Protein AF-A0A820LLG5-F1 (afdb_monomer)

Secondary structure (DSSP, 8-state):
------TTS-------SS-TTSGGGGSTTHHHHHHHHTTT--B---S-HHHHS-TTGGG-PPEETTTTEE--TTS-BSHHHHHHHHHS---HHHHHHHHHHTT--SEEEE-SSS--SHHHHHHHHHTTT---EEEES--TTS-HHHHHHHHHHHHTTSHHHHHHHHHHTTTTT-SSS------PPPP-----------HHHHHHHHHTTS--BTTTBEEE--SSSS-EEE--

InterPro domains:
  IPR001227 Acyl transferase domain superfamily [G3DSA:3.40.366.10] (9-145)
  IPR014043 Acyl transferase domain [PF00698] (8-156)
  IPR014043 Acyl transferase domain [SM00827] (4-142)
  IPR016035 Acyl transferase/acyl hydrolase/lysophospholipase [SSF52151] (17-129)
  IPR050091 Polyketide and Nonribosomal Peptide Biosynthesis Enzymes [PTHR43775] (6-230)

Nearest PDB structures (foldseek):
  9f48-assembly1_A  TM=8.401E-01  e=5.293E-05  Mycobacterium tuberculosis H37Rv
  8by8-assembly1_B  TM=8.191E-01  e=2.153E-04  Cercospora nicotianae
  8cg5-assembly1_B  TM=8.388E-01  e=4.074E-04  Cercospora nicotianae
  8cg6-assembly1_A  TM=7.566E-01  e=3.365E-04  Cercospora nicotianae
  8cg6-assembly1_B  TM=7.605E-01  e=6.786E-04  Cercospora nicotianae

Sequence (232 aa):
MLSTFHPNVFKARLRIENAFHSYQMDRFDVEKELLSSLSDIRGLPLKDPKQMFNQKCAEARLYSSVIGGELSDKIPVDAHYWWTNVRHAVRFRDAVASIAQNNDATIFLELSPHPVLATSIRECYESANQQPLILPTLKRKENEQITILTSLAQLTISPDIWQQYFRTRNILSSNEDEAYFDDFPLYAFQLSSCWYESKESVIKRLANRIQTHPLLGVRQLSGQTTATWRSL

Mean predicted aligned error: 12.61 Å

pLDDT: mean 81.72, std 15.35, range [39.75, 97.5]

Radius of gyration: 34.46 Å; Cα contacts (8 Å, |Δi|>4): 239; chains: 1; bounding box: 85×39×102 Å

Foldseek 3Di:
DDDDDDPPDDDDDDPDPDDWQAPSCVPPCNLVVLCVVQVVDWPQPCPAVCVVDPNVCRPDWDQAQLVLATDDRVDIPGSVSVVSVRHHDRNPLSSLLRCLVVVVAQEEEDEDQADDCVVVSQVSNVVVVHHGHYAYQHHPPDDNVVRNVVRVVVVVVDPVVVVVVCVVVCVVPDPDDDPPDPPDDDPPDPDDPPDDDDPQRVQVVVLVVDDADPPFGGWGDDPDPDIHTDDD

Organism: NCBI:txid433720

Structure (mmCIF, N/CA/C/O backbone):
data_AF-A0A820LLG5-F1
#
_entry.id   AF-A0A820LLG5-F1
#
loop_
_atom_site.group_PDB
_atom_site.id
_atom_site.type_symbol
_atom_site.label_atom_id
_atom_site.label_alt_id
_atom_site.label_comp_id
_atom_site.label_asym_id
_atom_site.label_entity_id
_atom_site.label_seq_id
_atom_site.pdbx_PDB_ins_code
_atom_site.Cartn_x
_atom_site.Cartn_y
_atom_site.Cartn_z
_atom_site.occupancy
_atom_site.B_iso_or_equiv
_atom_site.auth_seq_id
_atom_site.auth_comp_id
_atom_site.auth_asym_id
_atom_site.auth_atom_id
_atom_site.pdbx_PDB_model_num
ATOM 1 N N . MET A 1 1 ? 2.379 17.980 -36.137 1.00 39.75 1 MET A N 1
ATOM 2 C CA . MET A 1 1 ? 1.198 17.354 -36.766 1.00 39.75 1 MET A CA 1
ATOM 3 C C . MET A 1 1 ? 0.533 16.422 -35.740 1.00 39.75 1 MET A C 1
ATOM 5 O O . MET A 1 1 ? 0.847 15.247 -35.705 1.00 39.75 1 MET A O 1
ATOM 9 N N . LEU A 1 2 ? -0.285 16.954 -34.820 1.00 48.09 2 LEU A N 1
ATOM 10 C CA . LEU A 1 2 ? -1.060 16.181 -33.823 1.00 48.09 2 LEU A CA 1
ATOM 11 C C . LEU A 1 2 ? -2.392 16.915 -33.580 1.00 48.09 2 LEU A C 1
ATOM 13 O O . LEU A 1 2 ? -2.538 17.636 -32.596 1.00 48.09 2 LEU A O 1
ATOM 17 N N . SER A 1 3 ? -3.333 16.805 -34.519 1.00 53.28 3 SER A N 1
ATOM 18 C CA . SER A 1 3 ? -4.658 17.447 -34.449 1.00 53.28 3 SER A CA 1
ATOM 19 C C . SER A 1 3 ? -5.799 16.434 -34.581 1.00 53.28 3 SER A C 1
ATOM 21 O O . SER A 1 3 ? -6.769 16.669 -35.293 1.00 53.28 3 SER A O 1
ATOM 23 N N . THR A 1 4 ? -5.688 15.297 -33.901 1.00 57.28 4 THR A N 1
ATOM 24 C CA . THR A 1 4 ? -6.734 14.266 -33.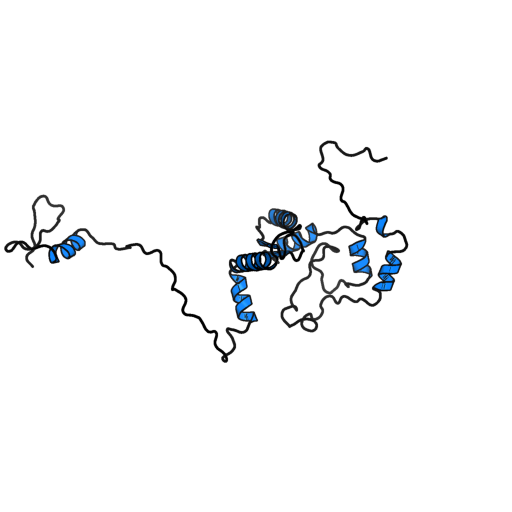870 1.00 57.28 4 THR A CA 1
ATOM 25 C C . THR A 1 4 ? -6.948 13.787 -32.438 1.00 57.28 4 THR A C 1
ATOM 27 O O . THR A 1 4 ? -6.552 12.691 -32.066 1.00 57.28 4 THR A O 1
ATOM 30 N N . PHE A 1 5 ? -7.561 14.625 -31.599 1.00 67.81 5 PHE A N 1
ATOM 31 C CA . PHE A 1 5 ? -8.063 14.195 -30.290 1.00 67.81 5 PHE A CA 1
ATOM 32 C C . PHE A 1 5 ? -9.444 14.796 -30.030 1.00 67.81 5 PHE A C 1
ATOM 34 O O . PHE A 1 5 ? -9.665 15.973 -30.312 1.00 67.81 5 PHE A O 1
ATOM 41 N N . HIS A 1 6 ? -10.352 13.982 -29.488 1.00 74.81 6 HIS A N 1
ATOM 42 C CA . HIS A 1 6 ? -11.734 14.358 -29.196 1.00 74.81 6 HIS A CA 1
ATOM 43 C C . HIS A 1 6 ? -11.787 15.539 -28.200 1.00 74.81 6 HIS A C 1
ATOM 45 O O . HIS A 1 6 ? -11.065 15.509 -27.198 1.00 74.81 6 HIS A O 1
ATOM 51 N N . PRO A 1 7 ? -12.614 16.576 -28.437 1.00 78.56 7 PRO A N 1
ATOM 52 C CA . PRO A 1 7 ? -12.590 17.817 -27.654 1.00 78.56 7 PRO A CA 1
ATOM 53 C C . PRO A 1 7 ? -12.993 17.641 -26.180 1.00 78.56 7 PRO A C 1
ATOM 55 O O . PRO A 1 7 ? -12.561 18.423 -25.341 1.00 78.56 7 PRO A O 1
ATOM 58 N N . ASN A 1 8 ? -13.752 16.590 -25.851 1.00 88.62 8 ASN A N 1
ATOM 59 C CA . ASN A 1 8 ? -14.343 16.395 -24.517 1.00 88.62 8 ASN A CA 1
ATOM 60 C C . ASN A 1 8 ? -13.556 15.449 -23.590 1.00 88.62 8 ASN A C 1
ATOM 62 O O . ASN A 1 8 ? -14.101 14.978 -22.597 1.00 88.62 8 ASN A O 1
ATOM 66 N N . VAL A 1 9 ? -12.300 15.123 -23.907 1.00 91.38 9 VAL A N 1
ATOM 67 C CA . VAL A 1 9 ? -11.473 14.243 -23.063 1.00 91.38 9 VAL A CA 1
ATOM 68 C C . VAL A 1 9 ? -10.468 15.080 -22.275 1.00 91.38 9 VAL A C 1
ATOM 70 O O . VAL A 1 9 ? -9.666 15.809 -22.868 1.00 91.38 9 VAL A O 1
ATOM 73 N N . PHE A 1 10 ? -10.493 14.963 -20.942 1.00 91.12 10 PHE A N 1
ATOM 74 C CA . PHE A 1 10 ? -9.486 15.585 -20.083 1.00 91.12 10 PHE A CA 1
ATOM 75 C C . PHE A 1 10 ? -8.096 15.044 -20.428 1.00 91.12 10 PHE A C 1
ATOM 77 O O . PHE A 1 10 ? -7.887 13.837 -20.537 1.00 91.12 10 PHE A O 1
ATOM 84 N N . LYS A 1 11 ? -7.134 15.951 -20.596 1.00 88.31 11 LYS A N 1
ATOM 85 C CA . LYS A 1 11 ? -5.749 15.611 -20.916 1.00 88.31 11 LYS A CA 1
ATOM 86 C C . LYS A 1 11 ? -4.804 16.604 -20.264 1.00 88.31 11 LYS A C 1
ATOM 88 O O . LYS A 1 11 ? -5.021 17.812 -20.323 1.00 88.31 11 LYS A O 1
ATOM 93 N N . ALA A 1 12 ? -3.720 16.086 -19.706 1.00 91.12 12 ALA A N 1
ATOM 94 C CA . ALA A 1 12 ? -2.639 16.876 -19.142 1.00 91.12 12 ALA A CA 1
ATOM 95 C C . ALA A 1 12 ? -1.306 16.358 -19.687 1.00 91.12 12 ALA A C 1
ATOM 97 O O . ALA A 1 12 ? -1.102 15.150 -19.804 1.00 91.12 12 ALA A O 1
ATOM 98 N N . ARG A 1 13 ? -0.395 17.270 -20.044 1.00 92.88 13 ARG A N 1
ATOM 99 C CA . ARG A 1 13 ? 0.979 16.888 -20.388 1.00 92.88 13 ARG A CA 1
ATOM 100 C C . ARG A 1 13 ? 1.757 16.637 -19.107 1.00 92.88 13 ARG A C 1
ATOM 102 O O . ARG A 1 13 ? 1.755 17.478 -18.211 1.00 92.88 13 ARG A O 1
ATOM 109 N N . LEU A 1 14 ? 2.454 15.510 -19.059 1.00 92.88 14 LEU A N 1
ATOM 110 C CA . LEU A 1 14 ? 3.388 15.214 -17.984 1.00 92.88 14 LEU A CA 1
ATOM 111 C C . LEU A 1 14 ? 4.712 15.932 -18.249 1.00 92.88 14 LEU A C 1
ATOM 113 O O . LEU A 1 14 ? 5.205 15.953 -19.378 1.00 92.88 14 LEU A O 1
ATOM 117 N N . ARG A 1 15 ? 5.281 16.533 -17.204 1.00 93.25 15 ARG A N 1
ATOM 118 C CA . ARG A 1 15 ? 6.611 17.144 -17.250 1.00 93.25 15 ARG A CA 1
ATOM 119 C C . ARG A 1 15 ? 7.639 16.084 -16.865 1.00 93.25 15 ARG A C 1
ATOM 121 O O . ARG A 1 15 ? 7.970 15.947 -15.694 1.00 93.25 15 ARG A O 1
ATOM 128 N N . ILE A 1 16 ? 8.090 15.329 -17.858 1.00 91.94 16 ILE A N 1
ATOM 129 C CA . ILE A 1 16 ? 9.088 14.265 -17.720 1.00 91.94 16 ILE A CA 1
ATOM 130 C C . ILE A 1 16 ? 10.233 14.517 -18.698 1.00 91.94 16 ILE A C 1
ATOM 132 O O . ILE A 1 16 ? 10.011 15.066 -19.777 1.00 91.94 16 ILE A O 1
ATOM 136 N 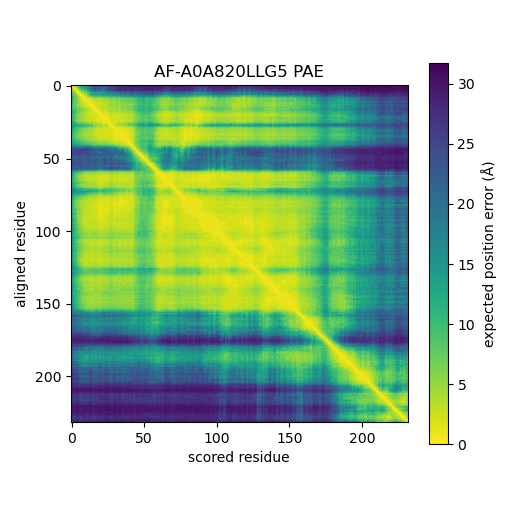N . GLU A 1 17 ? 11.446 14.132 -18.312 1.00 91.56 17 GLU A N 1
ATOM 137 C CA . GLU A 1 17 ? 12.631 14.248 -19.172 1.00 91.56 17 GLU A CA 1
ATOM 138 C C . GLU A 1 17 ? 12.667 13.135 -20.222 1.00 91.56 17 GLU A C 1
ATOM 140 O O . GLU A 1 17 ? 12.982 13.384 -21.382 1.00 91.56 17 GLU A O 1
ATOM 145 N N . ASN A 1 18 ? 12.257 11.927 -19.826 1.00 89.19 18 ASN A N 1
ATOM 146 C CA . ASN A 1 18 ? 12.235 10.736 -20.666 1.00 89.19 18 ASN A CA 1
ATOM 147 C C . ASN A 1 18 ? 10.830 10.132 -20.703 1.00 89.19 18 ASN A C 1
ATOM 149 O O . ASN A 1 18 ? 10.181 10.003 -19.663 1.00 89.19 18 ASN A O 1
ATOM 153 N N . ALA A 1 19 ? 10.362 9.723 -21.886 1.00 92.62 19 ALA A N 1
ATOM 154 C CA . ALA A 1 19 ? 9.121 8.963 -22.015 1.00 92.62 19 ALA A CA 1
ATOM 155 C C . ALA A 1 19 ? 9.399 7.464 -21.828 1.00 92.62 19 ALA A C 1
ATOM 157 O O . ALA A 1 19 ? 9.539 6.716 -22.801 1.00 92.62 19 ALA A O 1
ATOM 158 N N . PHE A 1 20 ? 9.489 7.036 -20.568 1.00 93.25 20 PHE A N 1
ATOM 159 C CA . PHE A 1 20 ? 9.577 5.620 -20.201 1.00 93.25 20 PHE A CA 1
ATOM 160 C C . PHE A 1 20 ? 8.396 4.814 -20.759 1.00 93.25 20 PHE A C 1
ATOM 162 O O . PHE A 1 20 ? 7.352 5.374 -21.106 1.00 93.25 20 PHE A O 1
ATOM 169 N N . HIS A 1 21 ? 8.557 3.492 -20.835 1.00 95.62 21 HIS A N 1
ATOM 170 C CA . HIS A 1 21 ? 7.526 2.565 -21.315 1.00 95.62 21 HIS A CA 1
ATOM 171 C C . HIS A 1 21 ? 7.080 2.830 -22.765 1.00 95.62 21 HIS A C 1
ATOM 173 O O . HIS A 1 21 ? 5.934 2.574 -23.143 1.00 95.62 21 HIS A O 1
ATOM 179 N N . SER A 1 22 ? 7.974 3.387 -23.586 1.00 94.81 22 SER A N 1
ATOM 180 C CA . SER A 1 22 ? 7.700 3.767 -24.972 1.00 94.81 22 SER A CA 1
ATOM 181 C C . SER A 1 22 ? 8.848 3.385 -25.904 1.00 94.81 22 SER A C 1
ATOM 183 O O . SER A 1 22 ? 9.950 3.069 -25.460 1.00 94.81 22 SER A O 1
ATOM 185 N N . TYR A 1 23 ? 8.607 3.490 -27.213 1.00 94.44 23 TYR A N 1
ATOM 186 C CA . TYR A 1 23 ? 9.626 3.268 -28.246 1.00 94.44 23 TYR A CA 1
ATOM 187 C C . TYR A 1 23 ? 10.847 4.196 -28.123 1.00 94.44 23 TYR A C 1
ATOM 189 O O . TYR A 1 23 ? 11.876 3.945 -28.740 1.00 94.44 23 TYR A O 1
ATOM 197 N N . GLN A 1 24 ? 10.759 5.291 -27.356 1.00 92.88 24 GLN A N 1
ATOM 198 C CA . GLN A 1 24 ? 11.912 6.164 -27.135 1.00 92.88 24 GLN A CA 1
ATOM 199 C C . GLN A 1 24 ? 13.042 5.461 -26.380 1.00 92.88 24 GLN A C 1
ATOM 201 O O . GLN A 1 24 ? 14.188 5.868 -26.541 1.00 92.88 24 GLN A O 1
ATOM 206 N N . MET A 1 25 ? 12.731 4.420 -25.602 1.00 94.31 25 MET A N 1
ATOM 207 C CA . MET A 1 25 ? 13.737 3.633 -24.889 1.00 94.31 25 MET A CA 1
ATOM 208 C C . MET A 1 25 ? 14.585 2.776 -25.836 1.00 94.31 25 MET A C 1
ATOM 210 O O . MET A 1 25 ? 15.719 2.478 -25.498 1.00 94.31 25 MET A O 1
ATOM 214 N N . ASP A 1 26 ? 14.102 2.464 -27.044 1.00 91.81 26 ASP A N 1
ATOM 215 C CA . ASP A 1 26 ? 14.856 1.692 -28.050 1.00 91.81 26 ASP A CA 1
ATOM 216 C C . ASP A 1 26 ? 15.983 2.515 -28.708 1.00 91.81 26 ASP A C 1
ATOM 218 O O . ASP A 1 26 ? 16.725 2.023 -29.557 1.00 91.81 26 ASP A O 1
ATOM 222 N N . ARG A 1 27 ? 16.089 3.809 -28.384 1.00 89.50 27 ARG A N 1
ATOM 223 C CA . ARG A 1 27 ? 17.081 4.715 -28.973 1.00 89.50 27 ARG A CA 1
ATOM 224 C C . ARG A 1 27 ? 18.424 4.592 -28.260 1.00 89.50 27 ARG A C 1
ATOM 226 O O . ARG A 1 27 ? 18.473 4.256 -27.086 1.00 89.50 27 ARG A O 1
ATOM 233 N N . PHE A 1 28 ? 19.497 4.962 -28.961 1.00 84.88 28 PHE A N 1
ATOM 234 C CA . PHE A 1 28 ? 20.849 5.098 -28.400 1.00 84.88 28 PHE A CA 1
ATOM 235 C C . PHE A 1 28 ? 21.395 3.831 -27.717 1.00 84.88 28 PHE A C 1
ATOM 237 O O . PHE A 1 28 ? 22.164 3.940 -26.772 1.00 84.88 28 PHE A O 1
ATOM 244 N N . ASP A 1 29 ? 20.998 2.644 -28.187 1.00 88.62 29 ASP A N 1
ATOM 245 C CA . ASP A 1 29 ? 21.473 1.347 -27.681 1.00 88.62 29 ASP A CA 1
ATOM 246 C C . ASP A 1 29 ? 21.268 1.123 -26.166 1.00 88.62 29 ASP A C 1
ATOM 248 O O . ASP A 1 29 ? 21.952 0.292 -25.564 1.00 88.62 29 ASP A O 1
ATOM 252 N N . VAL A 1 30 ? 20.289 1.805 -25.552 1.00 92.56 30 VAL A N 1
ATOM 253 C CA . VAL A 1 30 ? 20.001 1.706 -24.106 1.00 92.56 30 VAL A CA 1
ATOM 254 C C . VAL A 1 30 ? 19.724 0.262 -23.683 1.00 92.56 30 VAL A C 1
ATOM 256 O O . VAL A 1 30 ? 20.172 -0.153 -22.618 1.00 92.56 30 VAL A O 1
ATOM 259 N N . GLU A 1 31 ? 19.043 -0.528 -24.520 1.00 94.75 31 GLU A N 1
ATOM 260 C CA . GLU A 1 31 ? 18.828 -1.960 -24.270 1.00 94.75 31 GLU A CA 1
ATOM 261 C C . GLU A 1 31 ? 20.154 -2.690 -24.062 1.00 94.75 31 GLU A C 1
ATOM 263 O O . GLU A 1 31 ? 20.348 -3.378 -23.064 1.00 94.75 31 GLU A O 1
ATOM 268 N N . LYS A 1 32 ? 21.098 -2.506 -24.985 1.00 95.56 32 LYS A N 1
ATOM 269 C CA . LYS A 1 32 ? 22.387 -3.192 -24.955 1.00 95.56 32 LYS A CA 1
ATOM 270 C C . LYS A 1 32 ? 23.217 -2.758 -23.750 1.00 95.56 32 LYS A C 1
ATOM 272 O O . LYS A 1 32 ? 23.826 -3.607 -23.101 1.00 95.56 32 LYS A O 1
ATOM 277 N N . GLU A 1 33 ? 23.239 -1.461 -23.449 1.00 95.81 33 GLU A N 1
ATOM 278 C CA . GLU A 1 33 ? 23.947 -0.926 -22.284 1.00 95.81 33 GLU A CA 1
ATOM 279 C C . GLU A 1 33 ? 23.355 -1.462 -20.976 1.00 95.81 33 GLU A C 1
ATOM 281 O O . GLU A 1 33 ? 24.100 -1.919 -20.107 1.00 95.81 33 GLU A O 1
ATOM 286 N N . LEU A 1 34 ? 22.026 -1.479 -20.850 1.00 95.19 34 LEU A N 1
ATOM 287 C CA . LEU A 1 34 ? 21.333 -1.986 -19.668 1.00 95.19 34 LEU A CA 1
ATOM 288 C C . LEU A 1 34 ? 21.538 -3.495 -19.507 1.00 95.19 34 LEU A C 1
ATOM 290 O O . LEU A 1 34 ? 21.886 -3.950 -18.419 1.00 95.19 34 LEU A O 1
ATOM 294 N N . LEU A 1 35 ? 21.387 -4.271 -20.583 1.00 96.19 35 LEU A N 1
ATOM 295 C CA . LEU A 1 35 ? 21.622 -5.716 -20.559 1.00 96.19 35 LEU A CA 1
ATOM 296 C C . LEU A 1 35 ? 23.070 -6.048 -20.184 1.00 96.19 35 LEU A C 1
ATOM 298 O O . LEU A 1 35 ? 23.303 -6.977 -19.413 1.00 96.19 35 LEU A O 1
ATOM 302 N N . SER A 1 36 ? 24.035 -5.270 -20.683 1.00 96.69 36 SER A N 1
ATOM 303 C CA . SER A 1 36 ? 25.445 -5.424 -20.321 1.00 96.69 36 SER A CA 1
ATOM 304 C C . SER A 1 36 ? 25.722 -5.013 -18.875 1.00 96.69 36 SER A C 1
ATOM 306 O O . SER A 1 36 ? 26.484 -5.688 -18.196 1.00 96.69 36 SER A O 1
ATOM 308 N N . SER A 1 37 ? 25.127 -3.922 -18.394 1.00 96.69 37 SER A N 1
ATOM 309 C CA . SER A 1 37 ? 25.371 -3.401 -17.040 1.00 96.69 37 SER A CA 1
ATOM 310 C C . SER A 1 37 ? 24.742 -4.275 -15.958 1.00 96.69 37 SER A C 1
ATOM 312 O O . SER A 1 37 ? 25.248 -4.350 -14.841 1.00 96.69 37 SER A O 1
ATOM 314 N N . LEU A 1 38 ? 23.634 -4.946 -16.282 1.00 95.31 38 LEU A N 1
ATOM 315 C CA . LEU A 1 38 ? 22.920 -5.842 -15.375 1.00 95.31 38 LEU A CA 1
ATOM 316 C C . LEU A 1 38 ? 23.204 -7.324 -15.679 1.00 95.31 38 LEU A C 1
ATOM 318 O O . LEU A 1 38 ? 22.485 -8.193 -15.181 1.00 95.31 38 LEU A O 1
ATOM 322 N N . SER A 1 39 ? 24.244 -7.638 -16.467 1.00 93.81 39 SER A N 1
ATOM 323 C CA . SER A 1 39 ? 24.552 -9.005 -16.925 1.00 93.81 39 SER A CA 1
ATOM 324 C C . SER A 1 39 ? 24.755 -9.997 -15.787 1.00 93.81 39 SER A C 1
ATOM 326 O O . SER A 1 39 ? 24.458 -11.182 -15.952 1.00 93.81 39 SER A O 1
ATOM 328 N N . ASP A 1 40 ? 25.217 -9.512 -14.637 1.00 90.44 40 ASP A N 1
ATOM 329 C CA . ASP A 1 40 ? 25.540 -10.314 -13.456 1.00 90.44 40 ASP A CA 1
ATOM 330 C C . ASP A 1 40 ? 24.390 -10.339 -12.443 1.00 90.44 40 ASP A C 1
ATOM 332 O O . ASP A 1 40 ? 24.388 -11.139 -11.506 1.00 90.44 40 ASP A O 1
ATOM 336 N N . ILE A 1 41 ? 23.363 -9.504 -12.647 1.00 86.12 41 ILE A N 1
ATOM 337 C CA . ILE A 1 41 ? 22.191 -9.485 -11.783 1.00 86.12 41 ILE A CA 1
ATOM 338 C C . ILE A 1 41 ? 21.371 -10.736 -12.049 1.00 86.12 41 ILE A C 1
ATOM 340 O O . ILE A 1 41 ? 20.832 -10.980 -13.133 1.00 86.12 41 ILE A O 1
ATOM 344 N N . ARG A 1 42 ? 21.262 -11.541 -11.004 1.00 77.12 42 ARG A N 1
ATOM 345 C CA . ARG A 1 42 ? 20.315 -12.637 -10.910 1.00 77.12 42 ARG A CA 1
ATOM 346 C C . ARG A 1 42 ? 19.435 -12.323 -9.721 1.00 77.12 42 ARG A C 1
ATOM 348 O O . ARG A 1 42 ? 19.784 -12.626 -8.584 1.00 77.12 42 ARG A O 1
ATOM 355 N N . GLY A 1 43 ? 18.303 -11.680 -9.976 1.00 69.62 43 GLY A N 1
ATOM 356 C CA . GLY A 1 43 ? 17.236 -11.663 -8.999 1.00 69.62 43 GLY A CA 1
ATOM 357 C C . GLY A 1 43 ? 16.751 -13.096 -8.871 1.00 69.62 43 GLY A C 1
ATOM 358 O O . GLY A 1 43 ? 16.177 -13.663 -9.804 1.00 69.62 43 GLY A O 1
ATOM 359 N N . LEU A 1 44 ? 17.082 -13.713 -7.742 1.00 60.03 44 LEU A N 1
ATOM 360 C CA . LEU A 1 44 ? 16.505 -14.989 -7.387 1.00 60.03 44 LEU A CA 1
ATOM 361 C C . LEU A 1 44 ? 15.002 -14.725 -7.223 1.00 60.03 44 LEU A C 1
ATOM 363 O O . LEU A 1 44 ? 14.645 -13.927 -6.350 1.00 60.03 44 LEU A O 1
ATOM 367 N N . PRO A 1 45 ? 14.110 -15.372 -8.000 1.00 54.22 45 PRO A N 1
ATOM 368 C CA . PRO A 1 45 ? 12.820 -15.689 -7.415 1.00 54.22 45 PRO A CA 1
ATOM 369 C C . PRO A 1 45 ? 13.145 -16.347 -6.085 1.00 54.22 45 PRO A C 1
ATOM 371 O O . PRO A 1 45 ? 14.043 -17.195 -6.058 1.00 54.22 45 PRO A O 1
ATOM 374 N N . LEU A 1 46 ? 12.590 -15.836 -4.995 1.00 52.84 46 LEU A N 1
ATOM 375 C CA . LEU A 1 46 ? 13.114 -16.094 -3.670 1.00 52.84 46 LEU A CA 1
ATOM 376 C C . LEU A 1 46 ? 13.013 -17.598 -3.334 1.00 52.84 46 LEU A C 1
ATOM 378 O O . LEU A 1 46 ? 12.073 -18.039 -2.689 1.00 52.84 46 LEU A O 1
ATOM 382 N N . LYS A 1 47 ? 14.007 -18.392 -3.750 1.00 47.34 47 LYS A N 1
ATOM 383 C CA . LYS A 1 47 ? 14.034 -19.852 -3.577 1.00 47.34 47 LYS A CA 1
ATOM 384 C C . LYS A 1 47 ? 14.054 -20.242 -2.105 1.00 47.34 47 LYS A C 1
ATOM 386 O O . LYS A 1 47 ? 13.667 -21.353 -1.766 1.00 47.34 47 LYS A O 1
ATOM 391 N N . ASP A 1 48 ? 14.541 -19.333 -1.262 1.00 49.03 48 ASP A N 1
ATOM 392 C CA . ASP A 1 48 ? 14.527 -19.441 0.188 1.00 49.03 48 ASP A CA 1
ATOM 393 C C . ASP A 1 48 ? 14.725 -18.043 0.800 1.00 49.03 48 ASP A C 1
ATOM 395 O O . ASP A 1 48 ? 15.851 -17.649 1.127 1.00 49.03 48 ASP A O 1
ATOM 399 N N . PRO A 1 49 ? 13.672 -17.220 0.942 1.00 48.09 49 PRO A N 1
ATOM 400 C CA . PRO A 1 49 ? 13.862 -15.862 1.429 1.00 48.09 49 PRO A CA 1
ATOM 401 C C . PRO A 1 49 ? 14.198 -15.816 2.933 1.00 48.09 49 PRO A C 1
ATOM 403 O O . PRO A 1 49 ? 14.468 -14.737 3.456 1.00 48.09 49 PRO A O 1
ATOM 406 N N . LYS A 1 50 ? 14.305 -16.990 3.592 1.00 46.84 50 LYS A N 1
ATOM 407 C CA . LYS A 1 50 ? 14.880 -17.186 4.938 1.00 46.84 50 LYS A CA 1
ATOM 408 C C . LYS A 1 50 ? 16.400 -17.019 4.960 1.00 46.84 50 LYS A C 1
ATOM 410 O O . LYS A 1 50 ? 16.951 -16.779 6.029 1.00 46.84 50 LYS A O 1
ATOM 415 N N . GLN A 1 51 ? 17.080 -17.178 3.819 1.00 49.50 51 GLN A N 1
ATOM 416 C CA . GLN A 1 51 ? 18.543 -17.056 3.738 1.00 49.50 51 GLN A CA 1
ATOM 417 C C . GLN A 1 51 ? 19.019 -15.611 3.581 1.00 49.50 51 GLN A C 1
ATOM 419 O O . GLN A 1 51 ? 20.111 -15.280 4.032 1.00 49.50 51 GLN A O 1
ATOM 424 N N . MET A 1 52 ? 18.222 -14.753 2.937 1.00 45.19 52 MET A N 1
ATOM 425 C CA . MET A 1 52 ? 18.619 -13.373 2.619 1.00 45.19 52 MET A CA 1
ATOM 426 C C . MET A 1 52 ? 18.027 -12.344 3.582 1.00 45.19 52 MET A C 1
ATOM 428 O O . MET A 1 52 ? 18.613 -11.290 3.816 1.00 45.19 52 MET A O 1
ATOM 432 N N . PHE A 1 53 ? 16.876 -12.662 4.163 1.00 50.44 53 PHE A N 1
ATOM 433 C CA . PHE A 1 53 ? 16.218 -11.858 5.173 1.00 50.44 53 PHE A CA 1
ATOM 434 C C . PHE A 1 53 ? 15.903 -12.750 6.379 1.00 50.44 53 PHE A C 1
ATOM 436 O O . PHE A 1 53 ? 15.798 -13.967 6.238 1.00 50.44 53 PHE A O 1
ATOM 443 N N . ASN A 1 54 ? 15.735 -12.169 7.574 1.00 48.28 54 ASN A N 1
ATOM 444 C CA . ASN A 1 54 ? 15.242 -12.920 8.737 1.00 48.28 54 ASN A CA 1
ATOM 445 C C . ASN A 1 54 ? 14.004 -13.745 8.319 1.00 48.28 54 ASN A C 1
ATOM 447 O O . ASN A 1 54 ? 13.204 -13.260 7.519 1.00 48.28 54 ASN A O 1
ATOM 451 N N . GLN A 1 55 ? 13.849 -14.953 8.870 1.00 48.78 55 GLN A N 1
ATOM 452 C CA . GLN A 1 55 ? 12.893 -16.021 8.535 1.00 48.78 55 GLN A CA 1
ATOM 453 C C . GLN A 1 55 ? 11.438 -15.579 8.247 1.00 48.78 55 GLN A C 1
ATOM 455 O O . GLN A 1 55 ? 10.677 -16.351 7.682 1.00 48.78 55 GLN A O 1
ATOM 460 N N . LYS A 1 56 ? 11.055 -14.350 8.615 1.00 50.16 56 LYS A N 1
ATOM 461 C CA . LYS A 1 56 ? 9.745 -13.707 8.412 1.00 50.16 56 LYS A CA 1
ATOM 462 C C . LYS A 1 56 ? 9.574 -12.969 7.085 1.00 50.16 56 LYS A C 1
ATOM 464 O O . LYS A 1 56 ? 8.474 -12.917 6.556 1.00 50.16 56 LYS A O 1
ATOM 469 N N . CYS A 1 57 ? 10.637 -12.393 6.528 1.00 45.12 57 CYS A N 1
ATOM 470 C CA . CYS A 1 57 ? 10.590 -11.814 5.179 1.00 45.12 57 CYS A CA 1
ATOM 471 C C . CYS A 1 57 ? 10.630 -12.913 4.102 1.00 45.12 57 CYS A C 1
ATOM 473 O O . CYS A 1 57 ? 10.418 -12.643 2.923 1.00 45.12 57 CYS A O 1
ATOM 475 N N . ALA A 1 58 ? 10.836 -14.157 4.541 1.00 49.25 58 ALA A N 1
ATOM 476 C CA . ALA A 1 58 ? 10.789 -15.377 3.763 1.00 49.25 58 ALA A CA 1
ATOM 477 C C . ALA A 1 58 ? 9.432 -15.800 3.193 1.00 49.25 58 ALA A C 1
ATOM 479 O O . ALA A 1 58 ? 9.305 -16.880 2.623 1.00 49.25 58 ALA A O 1
ATOM 480 N N . GLU A 1 59 ? 8.411 -14.986 3.390 1.00 61.88 59 GLU A N 1
ATOM 481 C CA . GLU A 1 59 ? 7.043 -15.311 3.000 1.00 61.88 59 GLU A CA 1
ATOM 482 C C . GLU A 1 59 ? 6.425 -14.169 2.177 1.00 61.88 59 GLU A C 1
ATOM 484 O O . GLU A 1 59 ? 5.252 -14.215 1.818 1.00 61.88 59 GLU A O 1
ATOM 489 N N . ALA A 1 60 ? 7.210 -13.130 1.860 1.00 74.00 60 ALA A N 1
ATOM 490 C CA . ALA A 1 60 ? 6.736 -11.982 1.104 1.00 74.00 60 ALA A CA 1
ATOM 491 C C . ALA A 1 60 ? 6.519 -12.353 -0.371 1.00 74.00 60 ALA A C 1
ATOM 493 O O . ALA A 1 60 ? 7.466 -12.609 -1.116 1.00 74.00 60 ALA A O 1
ATOM 494 N N . ARG A 1 61 ? 5.253 -12.342 -0.791 1.00 83.00 61 ARG A N 1
ATOM 495 C CA . ARG A 1 61 ? 4.839 -12.522 -2.186 1.00 83.00 61 ARG A CA 1
ATOM 496 C C . ARG A 1 61 ? 5.061 -11.221 -2.951 1.00 83.00 61 ARG A C 1
ATOM 498 O O . ARG A 1 61 ? 4.708 -10.143 -2.471 1.00 83.00 61 ARG A O 1
ATOM 505 N N . LEU A 1 62 ? 5.639 -11.311 -4.145 1.00 86.88 62 LEU A N 1
ATOM 506 C CA . LEU A 1 62 ? 5.889 -10.152 -5.000 1.00 86.88 62 LEU A CA 1
ATOM 507 C C . LEU A 1 62 ? 4.856 -10.101 -6.125 1.00 86.88 62 LEU A C 1
ATOM 509 O O . LEU A 1 62 ? 4.816 -10.998 -6.956 1.00 86.88 62 LEU A O 1
ATOM 513 N N . TYR A 1 63 ? 4.076 -9.024 -6.209 1.00 92.75 63 TYR A N 1
ATOM 514 C CA . TYR A 1 63 ? 3.205 -8.752 -7.356 1.00 92.75 63 TYR A CA 1
ATOM 515 C C . TYR A 1 63 ? 3.906 -7.767 -8.277 1.00 92.75 63 TYR A C 1
ATOM 517 O O . TYR A 1 63 ? 4.209 -6.637 -7.895 1.00 92.75 63 TYR A O 1
ATOM 525 N N . SER A 1 64 ? 4.195 -8.206 -9.495 1.00 93.75 64 SER A N 1
ATOM 526 C CA . SER A 1 64 ? 4.959 -7.435 -10.462 1.00 93.75 64 SER A CA 1
ATOM 527 C C . SER A 1 64 ? 4.037 -6.734 -11.452 1.00 93.75 64 SER A C 1
ATOM 529 O O . SER A 1 64 ? 3.220 -7.354 -12.133 1.00 93.75 64 SER A O 1
ATOM 531 N N . SER A 1 65 ? 4.235 -5.426 -11.601 1.00 96.25 65 SER A N 1
ATOM 532 C CA . SER A 1 65 ? 3.600 -4.622 -12.647 1.00 96.25 65 SER A CA 1
ATOM 533 C C . SER A 1 65 ? 4.211 -4.844 -14.036 1.00 96.25 65 SER A C 1
ATOM 535 O O . SER A 1 65 ? 3.673 -4.340 -15.015 1.00 96.25 65 SER A O 1
ATOM 537 N N . VAL A 1 66 ? 5.303 -5.605 -14.157 1.00 95.56 66 VAL A N 1
ATOM 538 C CA . VAL A 1 66 ? 5.859 -6.016 -15.458 1.00 95.56 66 VAL A CA 1
ATOM 539 C C . VAL A 1 66 ? 4.993 -7.117 -16.063 1.00 95.56 66 VAL A C 1
ATOM 541 O O . VAL A 1 66 ? 4.597 -7.041 -17.224 1.00 95.56 66 VAL A O 1
ATOM 544 N N . ILE A 1 67 ? 4.647 -8.121 -15.253 1.00 93.00 67 ILE A N 1
ATOM 545 C CA . ILE A 1 67 ? 3.844 -9.273 -15.689 1.00 93.00 67 ILE A CA 1
ATOM 546 C C . ILE A 1 67 ? 2.348 -9.116 -15.384 1.00 93.00 67 ILE A C 1
ATOM 548 O O . ILE A 1 67 ? 1.543 -9.860 -15.938 1.00 93.00 67 ILE A O 1
ATOM 552 N N . GLY A 1 68 ? 1.971 -8.152 -14.538 1.00 94.31 68 GLY A N 1
ATOM 553 C CA . GLY A 1 68 ? 0.585 -7.880 -14.152 1.00 94.31 68 GLY A CA 1
ATOM 554 C C . GLY A 1 68 ? -0.006 -8.907 -13.181 1.00 94.31 68 GLY A C 1
ATOM 555 O O . GLY A 1 68 ? -1.167 -9.267 -13.330 1.00 94.31 68 GLY A O 1
ATOM 556 N N . GLY A 1 69 ? 0.780 -9.409 -12.226 1.00 92.81 69 GLY A N 1
ATOM 557 C CA . GLY A 1 69 ? 0.342 -10.447 -11.287 1.00 92.81 69 GLY A CA 1
ATOM 558 C C . GLY A 1 69 ? 1.457 -10.917 -10.358 1.00 92.81 69 GLY A C 1
ATOM 559 O O . GLY A 1 69 ? 2.531 -10.313 -10.315 1.00 92.81 69 GLY A O 1
ATOM 560 N N .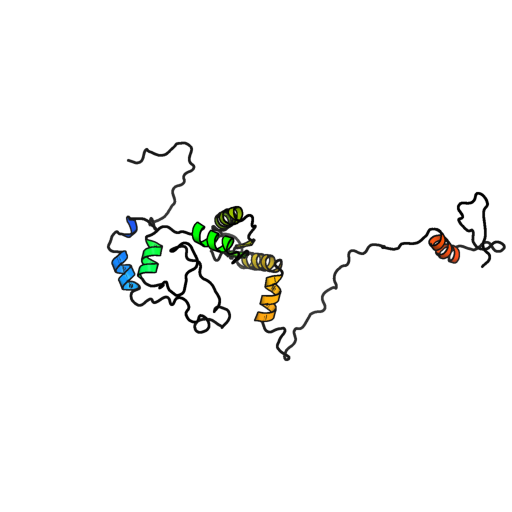 GLU A 1 70 ? 1.205 -11.989 -9.610 1.00 90.62 70 GLU A N 1
ATOM 561 C CA . GLU A 1 70 ? 2.194 -12.582 -8.708 1.00 90.62 70 GLU A CA 1
ATOM 562 C C . GLU A 1 70 ? 3.395 -13.158 -9.473 1.00 90.62 70 GLU A C 1
ATOM 564 O O . GLU A 1 70 ? 3.259 -13.922 -10.434 1.00 90.62 70 GLU A O 1
ATOM 569 N N . LEU A 1 71 ? 4.595 -12.791 -9.034 1.00 87.44 71 LEU A N 1
ATOM 570 C CA . LEU A 1 71 ? 5.851 -13.301 -9.549 1.00 87.44 71 LEU A CA 1
ATOM 571 C C . LEU A 1 71 ? 6.137 -14.671 -8.924 1.00 87.44 71 LEU A C 1
ATOM 573 O O . LEU A 1 71 ? 6.521 -14.771 -7.763 1.00 87.44 71 LEU A O 1
ATOM 577 N N . SER A 1 72 ? 5.965 -15.725 -9.719 1.00 80.44 72 SER A N 1
ATOM 578 C CA . SER A 1 72 ? 6.302 -17.096 -9.317 1.00 80.44 72 SER A CA 1
ATOM 579 C C . SER A 1 72 ? 7.800 -17.394 -9.410 1.00 80.44 72 SER A C 1
ATOM 581 O O . SER A 1 72 ? 8.515 -16.765 -10.196 1.00 80.44 72 SER A O 1
ATOM 583 N N . ASP A 1 73 ? 8.238 -18.476 -8.755 1.00 72.69 73 ASP A N 1
ATOM 584 C CA . ASP A 1 73 ? 9.651 -18.867 -8.745 1.00 72.69 73 ASP A CA 1
ATOM 585 C C . ASP A 1 73 ? 10.249 -19.268 -10.103 1.00 72.69 73 ASP A C 1
ATOM 587 O O . ASP A 1 73 ? 11.452 -19.491 -10.253 1.00 72.69 73 ASP A O 1
ATOM 591 N N . LYS A 1 74 ? 9.392 -19.400 -11.113 1.00 72.69 74 LYS A N 1
ATOM 592 C CA . LYS A 1 74 ? 9.766 -19.824 -12.461 1.00 72.69 74 LYS A CA 1
ATOM 593 C C . LYS A 1 74 ? 10.187 -18.658 -13.351 1.00 72.69 74 LYS A C 1
ATOM 595 O O . LYS A 1 74 ? 10.724 -18.901 -14.427 1.00 72.69 74 LYS A O 1
ATOM 600 N N . ILE A 1 75 ? 9.923 -17.418 -12.935 1.00 78.25 75 ILE A N 1
ATOM 601 C CA . ILE A 1 75 ? 10.214 -16.223 -13.727 1.00 78.25 75 ILE A CA 1
ATOM 602 C C . ILE A 1 75 ? 11.510 -15.601 -13.191 1.00 78.25 75 ILE A C 1
ATOM 604 O O . ILE A 1 75 ? 11.519 -15.112 -12.060 1.00 78.25 75 ILE A O 1
ATOM 608 N N . PRO A 1 76 ? 12.613 -15.618 -13.960 1.00 82.38 76 PRO A N 1
ATOM 609 C CA . PRO A 1 76 ? 13.852 -14.988 -13.529 1.00 82.38 76 PRO A CA 1
ATOM 610 C C . PRO A 1 76 ? 13.695 -13.463 -13.493 1.00 82.38 76 PRO A C 1
ATOM 612 O O . PRO A 1 76 ? 13.114 -12.866 -14.398 1.00 82.38 76 PRO A O 1
ATOM 615 N N . VAL A 1 77 ? 14.257 -12.829 -12.464 1.00 88.31 77 VAL A N 1
ATOM 616 C CA . VAL A 1 77 ? 14.365 -11.365 -12.372 1.00 88.31 77 VAL A CA 1
ATOM 617 C C . VAL A 1 77 ? 15.779 -10.975 -12.796 1.00 88.31 77 VAL A C 1
ATOM 619 O O . VAL A 1 77 ? 16.649 -10.687 -11.977 1.00 88.31 77 VAL A O 1
ATOM 622 N N . ASP A 1 78 ? 16.044 -11.068 -14.093 1.00 90.19 78 ASP A N 1
ATOM 623 C CA . ASP A 1 78 ? 17.349 -10.813 -14.701 1.00 90.19 78 ASP A CA 1
ATOM 624 C C . ASP A 1 78 ? 17.382 -9.465 -15.445 1.00 90.19 78 ASP A C 1
ATOM 626 O O . ASP A 1 78 ? 16.461 -8.648 -15.357 1.00 90.19 78 ASP A O 1
ATOM 630 N N . ALA A 1 79 ? 18.457 -9.213 -16.192 1.00 94.19 79 ALA A N 1
ATOM 631 C CA . ALA A 1 79 ? 18.590 -8.005 -16.998 1.00 94.19 79 ALA A CA 1
ATOM 632 C C . ALA A 1 79 ? 17.426 -7.810 -17.994 1.00 94.19 79 ALA A C 1
ATOM 634 O O . ALA A 1 79 ? 16.975 -6.681 -18.191 1.00 94.19 79 ALA A O 1
ATOM 635 N N . HIS A 1 80 ? 16.892 -8.892 -18.574 1.00 93.44 80 HIS A N 1
ATOM 636 C CA . HIS A 1 80 ? 15.772 -8.823 -19.517 1.00 93.44 80 HIS A CA 1
ATOM 637 C C . HIS A 1 80 ? 14.467 -8.435 -18.822 1.00 93.44 80 HIS A C 1
ATOM 639 O O . HIS A 1 80 ? 13.673 -7.677 -19.385 1.00 93.44 80 HIS A O 1
ATOM 645 N N . TYR A 1 81 ? 14.244 -8.895 -17.589 1.00 93.75 81 TYR A N 1
ATOM 646 C CA . TYR A 1 81 ? 13.116 -8.436 -16.780 1.00 93.75 81 TYR A CA 1
ATOM 647 C C . TYR A 1 81 ? 13.177 -6.918 -16.547 1.00 93.75 81 TYR A C 1
ATOM 649 O O . TYR A 1 81 ? 12.175 -6.221 -16.727 1.00 93.75 81 TYR A O 1
ATOM 657 N N . TRP A 1 82 ? 14.353 -6.387 -16.198 1.00 94.81 82 TRP A N 1
ATOM 658 C CA . TRP A 1 82 ? 14.540 -4.949 -15.976 1.00 94.81 82 TRP A CA 1
ATOM 659 C C . TRP A 1 82 ? 14.422 -4.131 -17.261 1.00 94.81 82 TRP A C 1
ATOM 661 O O . TRP A 1 82 ? 13.790 -3.075 -17.248 1.00 94.81 82 TRP A O 1
ATOM 671 N N . TRP A 1 83 ? 14.931 -4.643 -18.385 1.00 95.81 83 TRP A N 1
ATOM 672 C CA . TRP A 1 83 ? 14.665 -4.049 -19.694 1.00 95.81 83 TRP A CA 1
ATOM 673 C C . TRP A 1 83 ? 13.162 -3.991 -19.970 1.00 95.81 83 TRP A C 1
ATOM 675 O O . TRP A 1 83 ? 12.623 -2.935 -20.301 1.00 95.81 83 TRP A O 1
ATOM 685 N N . THR A 1 84 ? 12.459 -5.101 -19.730 1.00 95.25 84 THR A N 1
ATOM 686 C CA . THR A 1 84 ? 11.009 -5.176 -19.921 1.00 95.25 84 THR A CA 1
ATOM 687 C C . THR A 1 84 ? 10.284 -4.148 -19.051 1.00 95.25 84 THR A C 1
ATOM 689 O O . THR A 1 84 ? 9.378 -3.471 -19.534 1.00 95.25 84 THR A O 1
ATOM 692 N N . ASN A 1 85 ? 10.708 -3.975 -17.796 1.00 95.56 85 ASN A N 1
ATOM 693 C CA . ASN A 1 85 ? 10.147 -2.988 -16.875 1.00 95.56 85 ASN A CA 1
ATOM 694 C C . ASN A 1 85 ? 10.278 -1.549 -17.394 1.00 95.56 85 ASN A C 1
ATOM 696 O O . ASN A 1 85 ? 9.304 -0.803 -17.358 1.00 95.56 85 ASN A O 1
ATOM 700 N N . VAL A 1 86 ? 11.448 -1.168 -17.910 1.00 95.44 86 VAL A N 1
ATOM 701 C CA . VAL A 1 86 ? 11.693 0.187 -18.434 1.00 95.44 86 VAL A CA 1
ATOM 702 C C . VAL A 1 86 ? 11.001 0.405 -19.784 1.00 95.44 86 VAL A C 1
ATOM 704 O O . VAL A 1 86 ? 10.527 1.509 -20.075 1.00 95.44 86 VAL A O 1
ATOM 707 N N . ARG A 1 87 ? 10.919 -0.640 -20.617 1.00 95.75 87 ARG A N 1
ATOM 708 C CA . ARG A 1 87 ? 10.464 -0.547 -22.010 1.00 95.75 87 ARG A CA 1
ATOM 709 C C . ARG A 1 87 ? 8.963 -0.741 -22.209 1.00 95.75 87 ARG A C 1
ATOM 711 O O . ARG A 1 87 ? 8.382 -0.087 -23.082 1.00 95.75 87 ARG A O 1
ATOM 718 N N . HIS A 1 88 ? 8.333 -1.639 -21.463 1.00 96.81 88 HIS A N 1
ATOM 719 C CA . HIS A 1 88 ? 6.922 -1.995 -21.634 1.00 96.81 88 HIS A CA 1
ATOM 720 C C . HIS A 1 88 ? 6.027 -1.305 -20.605 1.00 96.81 88 HIS A C 1
ATOM 722 O O . HIS A 1 88 ? 6.495 -0.794 -19.593 1.00 96.81 88 HIS A O 1
ATOM 728 N N . ALA A 1 89 ? 4.723 -1.260 -20.894 1.00 96.88 89 ALA A N 1
ATOM 729 C CA . ALA A 1 89 ? 3.733 -0.595 -20.055 1.00 96.88 89 ALA A CA 1
ATOM 730 C C . ALA A 1 89 ? 3.688 -1.170 -18.630 1.00 96.88 89 ALA A C 1
ATOM 732 O O . ALA A 1 89 ? 3.722 -2.383 -18.435 1.00 96.88 89 ALA A O 1
ATOM 733 N N . VAL A 1 90 ? 3.520 -0.285 -17.644 1.00 97.44 90 VAL A N 1
ATOM 734 C CA . VAL A 1 90 ? 3.316 -0.661 -16.241 1.00 97.44 90 VAL A CA 1
ATOM 735 C C . VAL A 1 90 ? 1.898 -1.200 -16.054 1.00 97.44 90 VAL A C 1
ATOM 737 O O . VAL A 1 90 ? 0.921 -0.451 -16.063 1.00 97.44 90 VAL A O 1
ATOM 740 N N . ARG A 1 91 ? 1.773 -2.504 -15.819 1.00 97.50 91 ARG A N 1
ATOM 741 C CA . ARG A 1 91 ? 0.508 -3.218 -15.587 1.00 97.50 91 ARG A CA 1
ATOM 742 C C . ARG A 1 91 ? 0.099 -3.179 -14.112 1.00 97.50 91 ARG A C 1
ATOM 744 O O . ARG A 1 91 ? -0.178 -4.205 -13.497 1.00 97.50 91 ARG A O 1
ATOM 751 N N . PHE A 1 92 ? 0.093 -1.980 -13.523 1.00 96.94 92 PHE A N 1
ATOM 752 C CA . PHE A 1 92 ? -0.217 -1.776 -12.100 1.00 96.94 92 PHE A CA 1
ATOM 753 C C . PHE A 1 92 ? -1.629 -2.253 -11.742 1.00 96.94 92 PHE A C 1
ATOM 755 O O . PHE A 1 92 ? -1.803 -2.969 -10.761 1.00 96.94 92 PHE A O 1
ATOM 762 N N . ARG A 1 93 ? -2.622 -1.902 -12.571 1.00 96.06 93 ARG A N 1
ATOM 763 C CA . ARG A 1 93 ? -4.015 -2.324 -12.379 1.00 96.06 93 ARG A CA 1
ATOM 764 C C . ARG A 1 93 ? -4.140 -3.843 -12.321 1.00 96.06 93 ARG A C 1
ATOM 766 O O . ARG A 1 93 ? -4.778 -4.345 -11.409 1.00 96.06 93 ARG A O 1
ATOM 773 N N . ASP A 1 94 ? -3.520 -4.556 -13.260 1.00 96.50 94 ASP A N 1
ATOM 774 C CA . ASP A 1 94 ? -3.589 -6.021 -13.320 1.00 96.50 94 ASP A CA 1
ATOM 775 C C . ASP A 1 94 ? -2.976 -6.651 -12.061 1.00 96.50 94 ASP A C 1
ATOM 777 O O . ASP A 1 94 ? -3.583 -7.520 -11.440 1.00 96.50 94 ASP A O 1
ATOM 781 N N . ALA A 1 95 ? -1.812 -6.148 -11.634 1.00 96.31 95 ALA A N 1
ATOM 782 C CA . ALA A 1 95 ? -1.138 -6.628 -10.433 1.00 96.31 95 ALA A CA 1
ATOM 783 C C . ALA A 1 95 ? -1.989 -6.415 -9.168 1.00 96.31 95 ALA A C 1
ATOM 785 O O . ALA A 1 95 ? -2.178 -7.354 -8.400 1.00 96.31 95 ALA A O 1
ATOM 786 N N . VAL A 1 96 ? -2.550 -5.217 -8.963 1.00 96.56 96 VAL A N 1
ATOM 787 C CA . VAL A 1 96 ? -3.385 -4.915 -7.784 1.00 96.56 96 VAL A CA 1
ATOM 788 C C . VAL A 1 96 ? -4.739 -5.625 -7.843 1.00 96.56 96 VAL A C 1
ATOM 790 O O . VAL A 1 96 ? -5.220 -6.111 -6.823 1.00 96.56 96 VAL A O 1
ATOM 793 N N . ALA A 1 97 ? -5.346 -5.743 -9.026 1.00 94.94 97 ALA A N 1
ATOM 794 C CA . ALA A 1 97 ? -6.579 -6.503 -9.203 1.00 94.94 97 ALA A CA 1
ATOM 795 C C . ALA A 1 97 ? -6.375 -7.990 -8.879 1.00 94.94 97 ALA A C 1
ATOM 797 O O . ALA A 1 97 ? -7.256 -8.594 -8.276 1.00 94.94 97 ALA A O 1
ATOM 798 N N . SER A 1 98 ? -5.211 -8.564 -9.207 1.00 94.62 98 SER A N 1
ATOM 799 C CA . SER A 1 98 ? -4.862 -9.932 -8.809 1.00 94.62 98 SER A CA 1
ATOM 800 C C . SER A 1 98 ? -4.802 -10.088 -7.285 1.00 94.62 98 SER A C 1
ATOM 802 O O . SER A 1 98 ? -5.341 -11.065 -6.771 1.00 94.62 98 SER A O 1
ATOM 804 N N . ILE A 1 99 ? -4.228 -9.117 -6.561 1.00 94.88 99 ILE A N 1
ATOM 805 C CA . ILE A 1 99 ? -4.210 -9.111 -5.085 1.00 94.88 99 ILE A CA 1
ATOM 806 C C . ILE A 1 99 ? -5.642 -9.104 -4.530 1.00 94.88 99 ILE A C 1
ATOM 808 O O . ILE A 1 99 ? -5.962 -9.892 -3.640 1.00 94.88 99 ILE A O 1
ATOM 812 N N . ALA A 1 100 ? -6.508 -8.239 -5.067 1.00 93.75 100 ALA A N 1
ATOM 813 C CA . ALA A 1 100 ? -7.899 -8.123 -4.628 1.00 93.75 100 ALA A CA 1
ATOM 814 C C . ALA A 1 100 ? -8.709 -9.402 -4.915 1.00 93.75 100 ALA A C 1
ATOM 816 O O . ALA A 1 100 ? -9.401 -9.906 -4.035 1.00 93.75 100 ALA A O 1
ATOM 817 N N . GLN A 1 101 ? -8.593 -9.963 -6.124 1.00 92.62 101 GLN A N 1
ATOM 818 C CA . GLN A 1 101 ? -9.317 -11.175 -6.540 1.00 92.62 101 GLN A CA 1
ATOM 819 C C . GLN A 1 101 ? -8.960 -12.396 -5.693 1.00 92.62 101 GLN A C 1
ATOM 821 O O . GLN A 1 101 ? -9.836 -13.186 -5.346 1.00 92.62 101 GLN A O 1
ATOM 826 N N . ASN A 1 102 ? -7.685 -12.533 -5.343 1.00 91.12 102 ASN A N 1
ATOM 827 C CA . ASN A 1 102 ? -7.203 -13.617 -4.498 1.00 91.12 102 ASN A CA 1
ATOM 828 C C . ASN A 1 102 ? -7.405 -13.344 -2.998 1.00 91.12 102 ASN A C 1
ATOM 830 O O . ASN A 1 102 ? -7.141 -14.221 -2.180 1.00 91.12 102 ASN A O 1
ATOM 834 N N . ASN A 1 103 ? -7.869 -12.143 -2.633 1.00 88.88 103 ASN A N 1
ATOM 835 C CA . ASN A 1 103 ? -7.985 -11.676 -1.254 1.00 88.88 103 ASN A CA 1
ATOM 836 C C . ASN A 1 103 ? -6.652 -11.767 -0.480 1.00 88.88 103 ASN A C 1
ATOM 838 O O . ASN A 1 103 ? -6.621 -12.105 0.703 1.00 88.88 103 ASN A O 1
ATOM 842 N N . ASP A 1 104 ? -5.547 -11.469 -1.168 1.00 88.94 104 ASP A N 1
ATOM 843 C CA . ASP A 1 104 ? -4.188 -11.634 -0.643 1.00 88.94 104 ASP A CA 1
ATOM 844 C C . ASP A 1 104 ? -3.770 -10.483 0.290 1.00 88.94 104 ASP A C 1
ATOM 846 O O . ASP A 1 104 ? -2.916 -10.660 1.158 1.00 88.94 104 ASP A O 1
ATOM 850 N N . ALA A 1 105 ? -4.374 -9.300 0.133 1.00 89.31 105 ALA A N 1
ATOM 851 C CA . ALA A 1 105 ? -4.180 -8.165 1.031 1.00 89.31 105 ALA A CA 1
ATOM 852 C C . ALA A 1 105 ? -5.403 -7.239 1.046 1.00 89.31 105 ALA A C 1
ATOM 854 O O . ALA A 1 105 ? -6.111 -7.098 0.051 1.00 89.31 105 ALA A O 1
ATOM 855 N N . THR A 1 106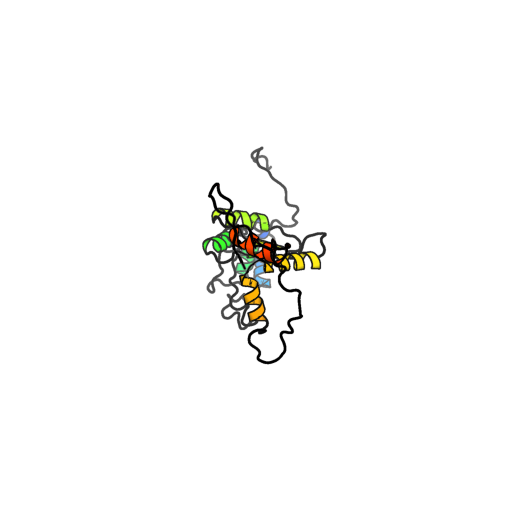 ? -5.622 -6.554 2.165 1.00 88.88 106 THR A N 1
ATOM 856 C CA . THR A 1 106 ? -6.645 -5.500 2.323 1.00 88.88 106 THR A CA 1
ATOM 857 C C . THR A 1 106 ? -6.072 -4.216 2.928 1.00 88.88 106 THR A C 1
ATOM 859 O O . THR A 1 106 ? -6.770 -3.208 3.029 1.00 88.88 106 THR A O 1
ATOM 862 N N . ILE A 1 107 ? -4.790 -4.231 3.304 1.00 90.94 107 ILE A N 1
ATOM 863 C CA . ILE A 1 107 ? -4.065 -3.111 3.902 1.00 90.94 107 ILE A CA 1
ATOM 864 C C . ILE A 1 107 ? -2.822 -2.833 3.055 1.00 90.94 107 ILE A C 1
ATOM 866 O O . ILE A 1 107 ? -2.027 -3.734 2.797 1.00 90.94 107 ILE A O 1
ATOM 870 N N . PHE A 1 108 ? -2.641 -1.579 2.651 1.00 93.06 108 PHE A N 1
ATOM 871 C CA . PHE A 1 108 ? -1.529 -1.107 1.836 1.00 93.06 108 PHE A CA 1
ATOM 872 C C . PHE A 1 108 ? -0.780 0.009 2.553 1.00 93.06 108 PHE A C 1
ATOM 874 O O . PHE A 1 108 ? -1.381 0.990 2.987 1.00 93.06 108 PHE A O 1
ATOM 881 N N . LEU A 1 109 ? 0.545 -0.108 2.610 1.00 94.00 109 LEU A N 1
ATOM 882 C CA . LEU A 1 109 ? 1.442 0.963 3.031 1.00 94.00 109 LEU A CA 1
ATOM 883 C C . LEU A 1 109 ? 2.223 1.460 1.808 1.00 94.00 109 LEU A C 1
ATOM 885 O O . LEU A 1 109 ? 3.044 0.733 1.252 1.00 94.00 109 LEU A O 1
ATOM 889 N N . GLU A 1 110 ? 1.960 2.688 1.370 1.00 96.00 110 GLU A N 1
ATOM 890 C CA . GLU A 1 110 ? 2.650 3.310 0.243 1.00 96.00 110 GLU A CA 1
ATOM 891 C C . GLU A 1 110 ? 3.987 3.905 0.701 1.00 96.00 110 GLU A C 1
ATOM 893 O O . GLU A 1 110 ? 4.028 4.928 1.388 1.00 96.00 110 GLU A O 1
ATOM 898 N N . LEU A 1 111 ? 5.084 3.260 0.294 1.00 95.50 111 LEU A N 1
ATOM 899 C CA . LEU A 1 111 ? 6.452 3.711 0.547 1.00 95.50 111 LEU A CA 1
ATOM 900 C C . LEU A 1 111 ? 6.867 4.754 -0.502 1.00 95.50 111 LEU A C 1
ATOM 902 O O . LEU A 1 111 ? 7.455 4.417 -1.530 1.00 95.50 111 LEU A O 1
ATOM 906 N N . SER A 1 112 ? 6.547 6.026 -0.273 1.00 93.88 112 SER A N 1
ATOM 907 C CA . SER A 1 112 ? 6.852 7.100 -1.226 1.00 93.88 112 SER A CA 1
ATOM 908 C C . SER A 1 112 ? 7.015 8.454 -0.521 1.00 93.88 112 SER A C 1
ATOM 910 O O . SER A 1 112 ? 6.515 8.626 0.588 1.00 93.88 112 SER A O 1
ATOM 912 N N . PRO A 1 113 ? 7.702 9.446 -1.129 1.00 94.06 113 PRO A N 1
ATOM 913 C CA . PRO A 1 113 ? 7.802 10.804 -0.572 1.00 94.06 113 PRO A CA 1
ATOM 914 C C . PRO A 1 113 ? 6.462 11.566 -0.572 1.00 94.06 113 PRO A C 1
ATOM 916 O O . PRO A 1 113 ? 6.332 12.621 0.057 1.00 94.06 113 PRO A O 1
ATOM 919 N N . HIS A 1 114 ? 5.469 11.079 -1.320 1.00 95.06 114 HIS A N 1
ATOM 920 C CA . HIS A 1 114 ? 4.117 11.617 -1.361 1.00 95.06 114 HIS A CA 1
ATOM 921 C C . HIS A 1 114 ? 3.158 10.577 -1.954 1.00 95.06 114 HIS A C 1
ATOM 923 O O . HIS A 1 114 ? 3.474 10.053 -3.025 1.00 95.06 114 HIS A O 1
ATOM 929 N N . PRO A 1 115 ? 1.986 10.331 -1.338 1.00 94.62 115 PRO A N 1
ATOM 930 C CA . PRO A 1 115 ? 1.068 9.307 -1.808 1.00 94.62 115 PRO A CA 1
ATOM 931 C C . PRO A 1 115 ? 0.462 9.660 -3.162 1.00 94.62 115 PRO A C 1
ATOM 933 O O . PRO A 1 115 ? -0.155 10.716 -3.315 1.00 94.62 115 PRO A O 1
ATOM 936 N N . VAL A 1 116 ? 0.589 8.755 -4.127 1.00 95.81 116 VAL A N 1
ATOM 937 C CA . VAL A 1 116 ? 0.003 8.895 -5.469 1.00 95.81 116 VAL A CA 1
ATOM 938 C C . VAL A 1 116 ? -0.787 7.666 -5.912 1.00 95.81 116 VAL A C 1
ATOM 940 O O . VAL A 1 116 ? -1.548 7.757 -6.874 1.00 95.81 116 VAL A O 1
ATOM 943 N N . LEU A 1 117 ? -0.650 6.527 -5.227 1.00 96.19 117 LEU A N 1
ATOM 944 C CA . LEU A 1 117 ? -1.253 5.260 -5.654 1.00 96.19 117 LEU A CA 1
ATOM 945 C C . LEU A 1 117 ? -2.620 5.001 -5.017 1.00 96.19 117 LEU A C 1
ATOM 947 O O . LEU A 1 117 ? -3.377 4.170 -5.516 1.00 96.19 117 LEU A O 1
ATOM 951 N N . ALA A 1 118 ? -2.962 5.718 -3.944 1.00 94.62 118 ALA A N 1
ATOM 952 C CA . ALA A 1 118 ? -4.158 5.438 -3.156 1.00 94.62 118 ALA A CA 1
ATOM 953 C C . ALA A 1 118 ? -5.461 5.439 -3.972 1.00 94.62 118 ALA A C 1
ATOM 955 O O . ALA A 1 118 ? -6.304 4.571 -3.774 1.00 94.62 118 ALA A O 1
ATOM 956 N N . THR A 1 119 ? -5.639 6.381 -4.901 1.00 94.69 119 THR A N 1
ATOM 957 C CA . THR A 1 119 ? -6.835 6.411 -5.760 1.00 94.69 119 THR A CA 1
ATOM 958 C C . THR A 1 119 ? -6.892 5.185 -6.670 1.00 94.69 119 THR A C 1
ATOM 960 O O . THR A 1 119 ? -7.887 4.469 -6.654 1.00 94.69 119 THR A O 1
ATOM 963 N N . SER A 1 120 ? -5.796 4.874 -7.366 1.00 95.38 120 SER A N 1
ATOM 964 C CA . SER A 1 120 ? -5.714 3.727 -8.277 1.00 95.38 120 SER A CA 1
ATOM 965 C C . SER A 1 120 ? -5.929 2.386 -7.568 1.00 95.38 120 SER A C 1
ATOM 967 O O . SER A 1 120 ? -6.549 1.485 -8.126 1.00 95.38 120 SER A O 1
ATOM 969 N N . ILE A 1 121 ? -5.433 2.238 -6.333 1.00 96.31 121 ILE A N 1
ATOM 970 C CA . ILE A 1 121 ? -5.663 1.029 -5.529 1.00 96.31 121 ILE A CA 1
ATOM 971 C C . ILE A 1 121 ? -7.149 0.905 -5.174 1.00 96.31 121 ILE A C 1
ATOM 973 O O . ILE A 1 121 ? -7.714 -0.172 -5.353 1.00 96.31 121 ILE A O 1
ATOM 977 N N . ARG A 1 122 ? -7.810 1.988 -4.734 1.00 95.25 122 ARG A N 1
ATOM 978 C CA . ARG A 1 122 ? -9.256 1.961 -4.434 1.00 95.25 122 ARG A CA 1
ATOM 979 C C . ARG A 1 122 ? -10.079 1.556 -5.651 1.00 95.25 122 ARG A C 1
ATOM 981 O O . ARG A 1 122 ? -10.889 0.648 -5.533 1.00 95.25 122 ARG A O 1
ATOM 988 N N . GLU A 1 123 ? -9.806 2.136 -6.818 1.00 93.88 123 GLU A N 1
ATOM 989 C CA . GLU A 1 123 ? -10.495 1.787 -8.072 1.00 93.88 123 GLU A CA 1
ATOM 990 C C . GLU A 1 123 ? -10.358 0.291 -8.424 1.00 93.88 123 GLU A C 1
ATOM 992 O O . GLU A 1 123 ? -11.298 -0.336 -8.917 1.00 93.88 123 GLU A O 1
ATOM 997 N N . CYS A 1 124 ? -9.200 -0.321 -8.142 1.00 94.25 124 CYS A N 1
ATOM 998 C CA . CYS A 1 124 ? -9.010 -1.760 -8.350 1.00 94.25 124 CYS A CA 1
ATOM 999 C C . CYS A 1 124 ? -9.865 -2.606 -7.391 1.00 94.25 124 CYS A C 1
ATOM 1001 O O . CYS A 1 124 ? -10.389 -3.642 -7.798 1.00 94.25 124 CYS A O 1
ATOM 1003 N N . TYR A 1 125 ? -10.034 -2.160 -6.143 1.00 94.31 125 TYR A N 1
ATOM 1004 C CA . TYR A 1 125 ? -10.813 -2.861 -5.115 1.00 94.31 125 TYR A CA 1
ATOM 1005 C C . TYR A 1 125 ? -12.323 -2.616 -5.208 1.00 94.31 125 TYR A C 1
ATOM 1007 O O . TYR A 1 125 ? -13.103 -3.483 -4.814 1.00 94.31 125 TYR A O 1
ATOM 1015 N N . GLU A 1 126 ? -12.754 -1.494 -5.791 1.00 91.19 126 GLU A N 1
ATOM 1016 C CA . GLU A 1 126 ? -14.167 -1.234 -6.093 1.00 91.19 126 GLU A CA 1
ATOM 1017 C C . GLU A 1 126 ? -14.754 -2.338 -6.978 1.00 91.19 126 GLU A C 1
ATOM 1019 O O . GLU A 1 126 ? -15.858 -2.815 -6.726 1.00 91.19 126 GLU A O 1
ATOM 1024 N N . SER A 1 127 ? -13.977 -2.829 -7.951 1.00 82.62 127 SER A N 1
ATOM 1025 C CA . SER A 1 127 ? -14.385 -3.944 -8.821 1.00 82.62 127 SER A CA 1
ATOM 1026 C C . SER A 1 127 ? -14.607 -5.259 -8.055 1.00 82.62 127 SER A C 1
ATOM 1028 O O . SER A 1 127 ? -15.331 -6.130 -8.533 1.00 82.62 127 SER A O 1
ATOM 1030 N N . ALA A 1 128 ? -13.999 -5.404 -6.874 1.00 81.88 128 ALA A N 1
ATOM 1031 C CA . ALA A 1 128 ? -14.132 -6.557 -5.987 1.00 81.88 128 ALA A CA 1
ATOM 1032 C C . ALA A 1 128 ? -15.128 -6.322 -4.829 1.00 81.88 128 ALA A C 1
ATOM 1034 O O . ALA A 1 128 ? -15.263 -7.188 -3.968 1.00 81.88 128 ALA A O 1
ATOM 1035 N N . ASN A 1 129 ? -15.833 -5.179 -4.790 1.00 87.50 129 ASN A N 1
ATOM 1036 C CA . ASN A 1 129 ? -16.703 -4.760 -3.678 1.00 87.50 129 ASN A CA 1
ATOM 1037 C C . ASN A 1 129 ? -16.000 -4.760 -2.305 1.00 87.50 129 ASN A C 1
ATOM 1039 O O . ASN A 1 129 ? -16.607 -5.070 -1.278 1.00 87.50 129 ASN A O 1
ATOM 1043 N N . GLN A 1 130 ? -14.717 -4.402 -2.277 1.00 87.88 130 GLN A N 1
ATOM 1044 C CA . GLN A 1 130 ? -13.906 -4.327 -1.063 1.00 87.88 130 GLN A CA 1
ATOM 1045 C C . GLN A 1 130 ? -13.416 -2.893 -0.819 1.00 87.88 130 GLN A C 1
ATOM 1047 O O . GLN A 1 130 ? -13.315 -2.087 -1.741 1.00 87.88 130 GLN A O 1
ATOM 1052 N N . GLN A 1 131 ? -13.104 -2.568 0.438 1.00 89.44 131 GLN A N 1
ATOM 1053 C CA . GLN A 1 131 ? -12.594 -1.254 0.843 1.00 89.44 131 GLN A CA 1
ATOM 1054 C C . GLN A 1 131 ? -11.218 -1.418 1.502 1.00 89.44 131 GLN A C 1
ATOM 1056 O O . GLN A 1 131 ? -11.155 -1.784 2.677 1.00 89.44 131 GLN A O 1
ATOM 1061 N N . PRO A 1 132 ? -10.113 -1.199 0.766 1.00 92.06 132 PRO A N 1
ATOM 1062 C CA . PRO A 1 132 ? -8.775 -1.372 1.307 1.00 92.06 132 PRO A CA 1
ATOM 1063 C C . PRO A 1 132 ? -8.375 -0.183 2.188 1.00 92.06 132 PRO A C 1
ATOM 1065 O O . PRO A 1 132 ? -8.651 0.978 1.866 1.00 92.06 132 PRO A O 1
ATOM 1068 N N . LEU A 1 133 ? -7.647 -0.458 3.271 1.00 91.69 133 LEU A N 1
ATOM 1069 C CA . LEU A 1 133 ? -6.975 0.573 4.060 1.00 91.69 133 LEU A CA 1
ATOM 1070 C C . LEU A 1 133 ? -5.657 0.933 3.370 1.00 91.69 133 LEU A C 1
ATOM 1072 O O . LEU A 1 133 ? -4.794 0.077 3.219 1.00 91.69 133 LEU A O 1
ATOM 1076 N N . ILE A 1 134 ? -5.483 2.188 2.953 1.00 94.12 134 ILE A N 1
ATOM 1077 C CA . ILE A 1 134 ? -4.269 2.639 2.258 1.00 94.12 134 ILE A CA 1
ATOM 1078 C C . ILE A 1 134 ? -3.631 3.773 3.045 1.00 94.12 134 ILE A C 1
ATOM 1080 O O . ILE A 1 134 ? -4.275 4.791 3.304 1.00 94.12 134 ILE A O 1
ATOM 1084 N N . LEU A 1 135 ? -2.361 3.600 3.390 1.00 95.00 135 LEU A N 1
ATOM 1085 C CA . LEU A 1 135 ? -1.632 4.448 4.320 1.00 95.00 135 LEU A CA 1
ATOM 1086 C C . LEU A 1 135 ? -0.347 4.969 3.673 1.00 95.00 135 LEU A C 1
ATOM 1088 O O . LEU A 1 135 ? 0.391 4.180 3.091 1.00 95.00 135 LEU A O 1
ATOM 1092 N N . PRO A 1 136 ? -0.039 6.270 3.761 1.00 96.00 136 PRO A N 1
ATOM 1093 C CA . PRO A 1 136 ? 1.232 6.809 3.285 1.00 96.00 136 PRO A CA 1
ATOM 1094 C C . PRO A 1 136 ? 2.348 6.626 4.320 1.00 96.00 136 PRO A C 1
ATOM 1096 O O . PRO A 1 136 ? 2.090 6.664 5.523 1.00 96.00 136 PRO A O 1
ATOM 1099 N N . THR A 1 137 ? 3.606 6.534 3.889 1.00 95.50 137 THR A N 1
ATOM 1100 C CA . THR A 1 137 ? 4.742 6.747 4.806 1.00 95.50 137 THR A CA 1
ATOM 1101 C C . THR A 1 137 ? 5.108 8.213 4.956 1.00 95.50 137 THR A C 1
ATOM 1103 O O . THR A 1 137 ? 5.367 8.660 6.069 1.00 95.50 137 THR A O 1
ATOM 1106 N N . LEU A 1 138 ? 5.114 8.968 3.855 1.00 96.62 138 LEU A N 1
ATOM 1107 C CA . LEU A 1 138 ? 5.472 10.383 3.833 1.00 96.62 138 LEU A CA 1
ATOM 1108 C C . LEU A 1 138 ? 4.464 11.174 3.011 1.00 96.62 138 LEU A C 1
ATOM 1110 O O . LEU A 1 138 ? 3.838 10.664 2.083 1.00 96.62 138 LEU A O 1
ATOM 1114 N N . LYS A 1 139 ? 4.339 12.463 3.322 1.00 96.06 139 LYS A N 1
ATOM 1115 C CA . LYS A 1 139 ? 3.533 13.393 2.541 1.00 96.06 139 LYS A CA 1
ATOM 1116 C C . LYS A 1 139 ? 4.290 14.701 2.367 1.00 96.06 139 LYS A C 1
ATOM 1118 O O . LYS A 1 139 ? 4.741 15.322 3.323 1.00 96.06 139 LYS A O 1
ATOM 1123 N N . ARG A 1 140 ? 4.442 15.123 1.109 1.00 95.31 140 ARG A N 1
ATOM 1124 C CA . ARG A 1 140 ? 5.128 16.370 0.749 1.00 95.31 140 ARG A CA 1
ATOM 1125 C C . ARG A 1 140 ? 4.643 17.558 1.591 1.00 95.31 140 ARG A C 1
ATOM 1127 O O . ARG A 1 140 ? 3.451 17.850 1.597 1.00 95.31 140 ARG A O 1
ATOM 1134 N N . LYS A 1 141 ? 5.598 18.304 2.164 1.00 96.44 141 LYS A N 1
ATOM 1135 C CA . LYS A 1 141 ? 5.376 19.476 3.039 1.00 96.44 141 LYS A CA 1
ATOM 1136 C C . LYS A 1 141 ? 4.674 19.152 4.368 1.00 96.44 141 LYS A C 1
ATOM 1138 O O . LYS A 1 141 ? 4.145 20.061 4.998 1.00 96.44 141 LYS A O 1
ATOM 1143 N N . GLU A 1 142 ? 4.693 17.897 4.801 1.00 96.81 142 GLU A N 1
ATOM 1144 C CA . GLU A 1 142 ? 4.241 17.488 6.132 1.00 96.81 142 GLU A CA 1
ATOM 1145 C C . GLU A 1 142 ? 5.409 16.933 6.951 1.00 96.81 142 GLU A C 1
ATOM 1147 O O . GLU A 1 142 ? 6.475 16.629 6.415 1.00 96.81 142 GLU A O 1
ATOM 1152 N N . ASN A 1 143 ? 5.228 16.855 8.270 1.00 97.31 143 ASN A N 1
ATOM 1153 C CA . ASN A 1 143 ? 6.245 16.319 9.164 1.00 97.31 143 ASN A CA 1
ATOM 1154 C C . ASN A 1 143 ? 6.304 14.791 9.036 1.00 97.31 143 ASN A C 1
ATOM 1156 O O . ASN A 1 143 ? 5.328 14.105 9.326 1.00 97.31 143 ASN A O 1
ATOM 1160 N N . GLU A 1 144 ? 7.470 14.279 8.654 1.00 95.31 144 GLU A N 1
ATOM 1161 C CA . GLU A 1 144 ? 7.706 12.863 8.357 1.00 95.31 144 GLU A CA 1
ATOM 1162 C C . GLU A 1 144 ? 7.374 11.943 9.539 1.00 95.31 144 GLU A C 1
ATOM 1164 O O . GLU A 1 144 ? 6.694 10.931 9.369 1.00 95.31 144 GLU A O 1
ATOM 1169 N N . GLN A 1 145 ? 7.800 12.322 10.750 1.00 95.38 145 GLN A N 1
ATOM 1170 C CA . GLN A 1 145 ? 7.554 11.546 11.967 1.00 95.38 145 GLN A CA 1
ATOM 1171 C C . GLN A 1 145 ? 6.064 11.507 12.301 1.00 95.38 145 GLN A C 1
ATOM 1173 O O . GLN A 1 145 ? 5.530 10.448 12.619 1.00 95.38 145 GLN A O 1
ATOM 1178 N N . ILE A 1 146 ? 5.372 12.643 12.186 1.00 95.56 146 ILE A N 1
ATOM 1179 C CA . ILE A 1 146 ? 3.927 12.703 12.423 1.00 95.56 146 ILE A CA 1
ATOM 1180 C C . ILE A 1 146 ? 3.187 11.856 11.383 1.00 95.56 146 ILE A C 1
ATOM 1182 O O . ILE A 1 146 ? 2.300 11.092 11.762 1.00 95.56 146 ILE A O 1
ATOM 1186 N N . THR A 1 147 ? 3.548 11.938 10.097 1.00 95.06 147 THR A N 1
ATOM 1187 C CA . THR A 1 147 ? 2.889 11.161 9.035 1.00 95.06 147 THR A CA 1
ATOM 1188 C C . THR A 1 147 ? 3.016 9.661 9.284 1.00 95.06 147 THR A C 1
ATOM 1190 O O . THR A 1 147 ? 2.000 8.966 9.307 1.00 95.06 147 THR A O 1
ATOM 1193 N N . ILE A 1 148 ? 4.228 9.158 9.541 1.00 93.19 148 ILE A N 1
ATOM 1194 C CA . ILE A 1 148 ? 4.423 7.719 9.750 1.00 93.19 148 ILE A CA 1
ATOM 1195 C C . ILE A 1 148 ? 3.789 7.230 11.060 1.00 93.19 148 ILE A C 1
ATOM 1197 O O . ILE A 1 148 ? 3.171 6.167 11.070 1.00 93.19 148 ILE A O 1
ATOM 1201 N N . LEU A 1 149 ? 3.863 8.010 12.149 1.00 91.25 149 LEU A N 1
ATOM 1202 C CA . LEU A 1 149 ? 3.202 7.670 13.415 1.00 91.25 149 LEU A CA 1
ATOM 1203 C C . LEU A 1 149 ? 1.676 7.672 13.278 1.00 91.25 149 LEU A C 1
ATOM 1205 O O . LEU A 1 149 ? 1.013 6.812 13.852 1.00 91.25 149 LEU A O 1
ATOM 1209 N N . THR A 1 150 ? 1.113 8.581 12.479 1.00 92.88 150 THR A N 1
ATOM 1210 C CA . THR A 1 150 ? -0.327 8.594 12.181 1.00 92.88 150 THR A CA 1
ATOM 1211 C C . THR A 1 150 ? -0.735 7.346 11.404 1.00 92.88 150 THR A C 1
ATOM 1213 O O . THR A 1 150 ? -1.723 6.705 11.756 1.00 92.88 150 THR A O 1
ATOM 1216 N N . SER A 1 151 ? 0.042 6.951 10.393 1.00 93.06 151 SER A N 1
ATOM 1217 C CA . SER A 1 151 ? -0.205 5.711 9.650 1.00 93.06 151 SER A CA 1
ATOM 1218 C C . SER A 1 151 ? -0.092 4.475 10.546 1.00 93.06 151 SER A C 1
ATOM 1220 O O . SER A 1 151 ? -0.939 3.588 10.471 1.00 93.06 151 SER A O 1
ATOM 1222 N N . LEU A 1 152 ? 0.885 4.430 11.459 1.00 88.62 152 LEU A N 1
ATOM 1223 C CA . LEU A 1 152 ? 0.992 3.367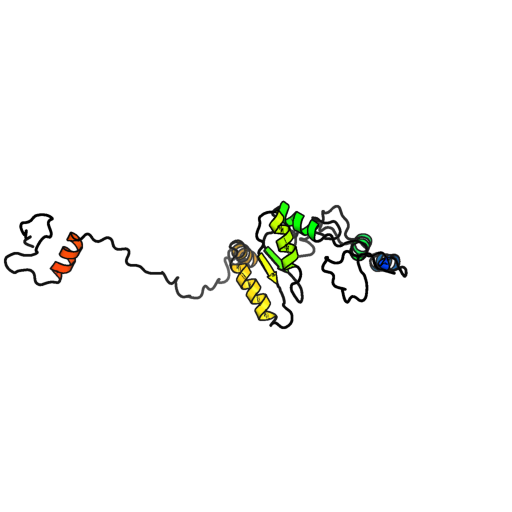 12.463 1.00 88.62 152 LEU A CA 1
ATOM 1224 C C . LEU A 1 152 ? -0.226 3.338 13.397 1.00 88.62 152 LEU A C 1
ATOM 1226 O O . LEU A 1 152 ? -0.774 2.267 13.635 1.00 88.62 152 LEU A O 1
ATOM 1230 N N . ALA A 1 153 ? -0.699 4.491 13.872 1.00 88.69 153 ALA A N 1
ATOM 1231 C CA . ALA A 1 153 ? -1.904 4.580 14.698 1.00 88.69 153 ALA A CA 1
ATOM 1232 C C . ALA A 1 153 ? -3.183 4.152 13.952 1.00 88.69 153 ALA A C 1
ATOM 1234 O O . ALA A 1 153 ? -4.151 3.726 14.572 1.00 88.69 153 ALA A O 1
ATOM 1235 N N . GLN A 1 154 ? -3.211 4.254 12.623 1.00 88.88 154 GLN A N 1
ATOM 1236 C CA . GLN A 1 154 ? -4.312 3.728 11.815 1.00 88.88 154 GLN A CA 1
ATOM 1237 C C . GLN A 1 154 ? -4.187 2.217 11.601 1.00 88.88 154 GLN A C 1
ATOM 1239 O O . GLN A 1 154 ? -5.195 1.514 11.646 1.00 88.88 154 GLN A O 1
ATOM 1244 N N . LEU A 1 155 ? -2.965 1.697 11.436 1.00 85.31 155 LEU A N 1
ATOM 1245 C CA . LEU A 1 155 ? -2.713 0.253 11.378 1.00 85.31 155 LEU A CA 1
ATOM 1246 C C . LEU A 1 155 ? -3.185 -0.458 12.645 1.00 85.31 155 LEU A C 1
ATOM 1248 O O . LEU A 1 155 ? -3.761 -1.536 12.545 1.00 85.31 155 LEU A O 1
ATOM 1252 N N . THR A 1 156 ? -2.987 0.146 13.819 1.00 77.19 156 THR A N 1
ATOM 1253 C CA . THR A 1 156 ? -3.376 -0.437 15.113 1.00 77.19 156 THR A CA 1
ATOM 1254 C C . THR A 1 156 ? -4.882 -0.568 15.323 1.00 77.19 156 THR A C 1
ATOM 1256 O O . THR A 1 156 ? -5.305 -1.280 16.233 1.00 77.19 156 THR A O 1
ATOM 1259 N N . ILE A 1 157 ? -5.704 0.065 14.486 1.00 76.69 157 ILE A N 1
ATOM 1260 C CA . ILE A 1 157 ? -7.156 -0.155 14.476 1.00 76.69 157 ILE A CA 1
ATOM 1261 C C . ILE A 1 157 ? -7.484 -1.528 13.858 1.00 76.69 157 ILE A C 1
ATOM 1263 O O . ILE A 1 157 ? -8.530 -2.103 14.158 1.00 76.69 157 ILE A O 1
ATOM 1267 N N . SER A 1 158 ? -6.587 -2.092 13.041 1.00 72.12 158 SER A N 1
ATOM 1268 C CA . SER A 1 158 ? -6.742 -3.442 12.501 1.00 72.12 158 SER A CA 1
ATOM 1269 C C . SER A 1 158 ? -6.396 -4.500 13.563 1.00 72.12 158 SER A C 1
ATOM 1271 O O . SER A 1 158 ? -5.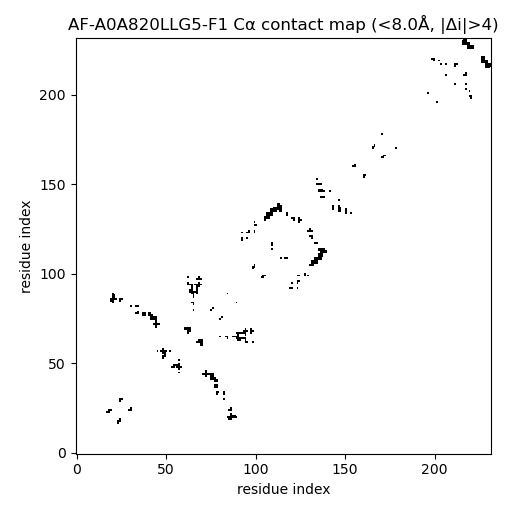276 -4.499 14.082 1.00 72.12 158 SER A O 1
ATOM 1273 N N . PRO A 1 159 ? -7.309 -5.430 13.895 1.00 66.06 159 PRO A N 1
ATOM 1274 C CA . PRO A 1 159 ? -7.123 -6.377 14.999 1.00 66.06 159 PRO A CA 1
ATOM 1275 C C . PRO A 1 159 ? -5.934 -7.335 14.809 1.00 66.06 159 PRO A C 1
ATOM 1277 O O . PRO A 1 159 ? -5.312 -7.748 15.791 1.00 66.06 159 PRO A O 1
ATOM 1280 N N . ASP A 1 160 ? -5.570 -7.650 13.566 1.00 68.25 160 ASP A N 1
ATOM 1281 C CA . ASP A 1 160 ? -4.540 -8.652 13.265 1.00 68.25 160 ASP A CA 1
ATOM 1282 C C . ASP A 1 160 ? -3.110 -8.140 13.509 1.00 68.25 160 ASP A C 1
ATOM 1284 O O . ASP A 1 160 ? -2.202 -8.920 13.823 1.00 68.25 160 ASP A O 1
ATOM 1288 N N . ILE A 1 161 ? -2.895 -6.818 13.436 1.00 72.81 161 ILE A N 1
ATOM 1289 C CA . ILE A 1 161 ? -1.549 -6.232 13.517 1.00 72.81 161 ILE A CA 1
ATOM 1290 C C . ILE A 1 161 ? -0.926 -6.422 14.901 1.00 72.81 161 ILE A C 1
ATOM 1292 O O . ILE A 1 161 ? 0.277 -6.658 15.025 1.00 72.81 161 ILE A O 1
ATOM 1296 N N . TRP A 1 162 ? -1.746 -6.357 15.953 1.00 69.75 162 TRP A N 1
ATOM 1297 C CA . TRP A 1 162 ? -1.280 -6.464 17.330 1.00 69.75 162 TRP A CA 1
ATOM 1298 C C . TRP A 1 162 ? -0.795 -7.872 17.645 1.00 69.75 162 TRP A C 1
ATOM 1300 O O . TRP A 1 162 ? 0.277 -8.037 18.226 1.00 69.75 162 TRP A O 1
ATOM 1310 N N . GLN A 1 163 ? -1.522 -8.898 17.197 1.00 68.75 163 GLN A N 1
ATOM 1311 C CA . GLN A 1 163 ? -1.088 -10.284 17.372 1.00 68.75 163 GLN A CA 1
ATOM 1312 C C . GLN A 1 163 ? 0.259 -10.529 16.685 1.00 68.75 163 GLN A C 1
ATOM 1314 O O . GLN A 1 163 ? 1.151 -11.155 17.263 1.00 68.75 163 GLN A O 1
ATOM 1319 N N . GLN A 1 164 ? 0.436 -9.999 15.473 1.00 66.75 164 GLN A N 1
ATOM 1320 C CA . GLN A 1 164 ? 1.683 -10.133 14.727 1.00 66.75 164 GLN A CA 1
ATOM 1321 C C . GLN A 1 164 ? 2.837 -9.340 15.363 1.00 66.75 164 GLN A C 1
ATOM 1323 O O . GLN A 1 164 ? 3.969 -9.836 15.402 1.00 66.75 164 GLN A O 1
ATOM 1328 N N . TYR A 1 165 ? 2.558 -8.158 15.920 1.00 69.00 165 TYR A N 1
ATOM 1329 C CA . TYR A 1 165 ? 3.514 -7.348 16.677 1.00 69.00 165 TYR A CA 1
ATOM 1330 C C . TYR A 1 165 ? 4.020 -8.080 17.930 1.00 69.00 165 TYR A C 1
ATOM 1332 O O . TYR A 1 165 ? 5.232 -8.262 18.088 1.00 69.00 165 TYR A O 1
ATOM 1340 N N . PHE A 1 166 ? 3.112 -8.582 18.776 1.00 68.56 166 PHE A N 1
ATOM 1341 C CA . PHE A 1 166 ? 3.471 -9.285 20.014 1.00 68.56 166 PHE A CA 1
ATOM 1342 C C . PHE A 1 166 ? 4.196 -10.611 19.756 1.00 68.56 166 PHE A C 1
ATOM 1344 O O . PHE A 1 166 ? 5.210 -10.885 20.400 1.00 68.56 166 PHE A O 1
ATOM 1351 N N . ARG A 1 167 ? 3.754 -11.397 18.759 1.00 67.00 167 ARG A N 1
ATOM 1352 C CA . ARG A 1 167 ? 4.491 -12.591 18.300 1.00 67.00 167 ARG A CA 1
ATOM 1353 C C . ARG A 1 167 ? 5.886 -12.228 17.804 1.00 67.00 167 ARG A C 1
ATOM 1355 O O . ARG A 1 167 ? 6.830 -12.985 18.002 1.00 67.00 167 ARG A O 1
ATOM 1362 N N . THR A 1 168 ? 6.039 -11.078 17.145 1.00 64.38 168 THR A N 1
ATOM 1363 C CA . THR A 1 168 ? 7.319 -10.714 16.538 1.00 64.38 168 THR A CA 1
ATOM 1364 C C . THR A 1 168 ? 8.382 -10.309 17.529 1.00 64.38 168 THR A C 1
ATOM 1366 O O . THR A 1 168 ? 9.545 -10.654 17.332 1.00 64.38 168 THR A O 1
ATOM 1369 N N . ARG A 1 169 ? 7.973 -9.624 18.589 1.00 63.81 169 ARG A N 1
ATOM 1370 C CA . ARG A 1 169 ? 8.850 -9.191 19.673 1.00 63.81 169 ARG A CA 1
ATOM 1371 C C . ARG A 1 169 ? 9.131 -10.290 20.703 1.00 63.81 169 ARG A C 1
ATOM 1373 O O . ARG A 1 169 ? 9.829 -10.021 21.666 1.00 63.81 169 ARG A O 1
ATOM 1380 N N . ASN A 1 170 ? 8.583 -11.493 20.512 1.00 60.91 170 ASN A N 1
ATOM 1381 C CA . ASN A 1 170 ? 8.677 -12.616 21.446 1.00 60.91 170 ASN A CA 1
ATOM 1382 C C . ASN A 1 170 ? 8.195 -12.308 22.880 1.00 60.91 170 ASN A C 1
ATOM 1384 O O . ASN A 1 170 ? 8.464 -13.081 23.792 1.00 60.91 170 ASN A O 1
ATOM 1388 N N . ILE A 1 171 ? 7.427 -11.223 23.057 1.00 61.88 171 ILE A N 1
ATOM 1389 C CA . ILE A 1 171 ? 6.947 -10.716 24.358 1.00 61.88 171 ILE A CA 1
ATOM 1390 C C . ILE A 1 171 ? 6.073 -11.754 25.077 1.00 61.88 171 ILE A C 1
ATOM 1392 O O . ILE A 1 171 ? 5.984 -11.761 26.296 1.00 61.88 171 ILE A O 1
ATOM 1396 N N . LEU A 1 172 ? 5.424 -12.644 24.322 1.00 57.84 172 LEU A N 1
ATOM 1397 C CA . LEU A 1 172 ? 4.548 -13.686 24.866 1.00 57.84 172 LEU A CA 1
ATOM 1398 C C . LEU A 1 172 ? 5.258 -15.029 25.110 1.00 57.84 172 LEU A C 1
ATOM 1400 O O . LEU A 1 172 ? 4.612 -15.961 25.579 1.00 57.84 172 LEU A O 1
ATOM 1404 N N . SER A 1 173 ? 6.534 -15.174 24.729 1.00 56.28 173 SER A N 1
ATOM 1405 C CA . SER A 1 173 ? 7.230 -16.472 24.688 1.00 56.28 173 SER A CA 1
ATOM 1406 C C . SER A 1 173 ? 8.496 -16.550 25.544 1.00 56.28 173 SER A C 1
ATOM 1408 O O . SER A 1 173 ? 8.977 -17.664 25.765 1.00 56.28 173 SER A O 1
ATOM 1410 N N . SER A 1 174 ? 9.067 -15.435 25.996 1.00 55.44 174 SER A N 1
ATOM 1411 C CA . SER A 1 174 ? 10.199 -15.469 26.920 1.00 55.44 174 SER A CA 1
ATOM 1412 C C . SER A 1 174 ? 9.696 -15.521 28.363 1.00 55.44 174 SER A C 1
ATOM 1414 O O . SER A 1 174 ? 9.022 -14.615 28.837 1.00 55.44 174 SER A O 1
ATOM 1416 N N . ASN A 1 175 ? 10.063 -16.589 29.075 1.00 55.56 175 ASN A N 1
ATOM 1417 C CA . ASN A 1 175 ? 9.939 -16.693 30.536 1.00 55.56 175 ASN A CA 1
ATOM 1418 C C . ASN A 1 175 ? 10.947 -15.790 31.281 1.00 55.56 175 ASN A C 1
ATOM 1420 O O . ASN A 1 175 ? 11.080 -15.896 32.496 1.00 55.56 175 ASN A O 1
ATOM 1424 N N . GLU A 1 176 ? 11.667 -14.930 30.564 1.00 51.94 176 GLU A N 1
ATOM 1425 C CA . GLU A 1 176 ? 12.673 -14.023 31.098 1.00 51.94 176 GLU A CA 1
ATOM 1426 C C . GLU A 1 176 ? 12.418 -12.628 30.498 1.00 51.94 176 GLU A C 1
ATOM 1428 O O . GLU A 1 176 ? 12.231 -12.487 29.286 1.00 51.94 176 GLU A O 1
ATOM 1433 N N . ASP A 1 177 ? 12.360 -11.645 31.398 1.00 47.62 177 ASP A N 1
ATOM 1434 C CA . ASP A 1 177 ? 12.248 -10.193 31.213 1.00 47.62 177 ASP A CA 1
ATOM 1435 C C . ASP A 1 177 ? 10.869 -9.605 30.846 1.00 47.62 177 ASP A C 1
ATOM 1437 O O . ASP A 1 177 ? 10.535 -9.306 29.701 1.00 47.62 177 ASP A O 1
ATOM 1441 N N . GLU A 1 178 ? 10.081 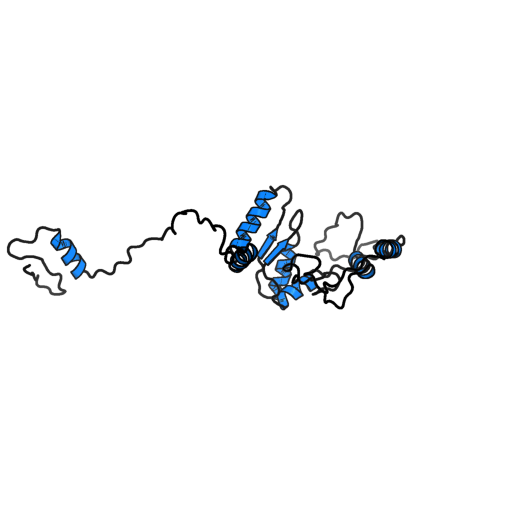-9.404 31.910 1.00 54.09 178 GLU A N 1
ATOM 1442 C CA . GLU A 1 178 ? 9.280 -8.204 32.199 1.00 54.09 178 GLU A CA 1
ATOM 1443 C C . GLU A 1 178 ? 8.679 -7.462 30.993 1.00 54.09 178 GLU A C 1
ATOM 1445 O O . GLU A 1 178 ? 9.105 -6.370 30.608 1.00 54.09 178 GLU A O 1
ATOM 1450 N N . ALA A 1 179 ? 7.556 -7.971 30.479 1.00 55.19 179 ALA A N 1
ATOM 1451 C CA . ALA A 1 179 ? 6.532 -7.071 29.961 1.00 55.19 179 ALA A CA 1
ATOM 1452 C C . ALA A 1 179 ? 6.020 -6.235 31.146 1.00 55.19 179 ALA A C 1
ATOM 1454 O O . ALA A 1 179 ? 5.072 -6.620 31.830 1.00 55.19 179 ALA A O 1
ATOM 1455 N N . TYR A 1 180 ? 6.708 -5.134 31.447 1.00 61.50 180 TYR A N 1
ATOM 1456 C CA . TYR A 1 180 ? 6.277 -4.185 32.461 1.00 61.50 180 TYR A CA 1
ATOM 1457 C C . TYR A 1 180 ? 5.007 -3.510 31.942 1.00 61.50 180 TYR A C 1
ATOM 1459 O O . TYR A 1 180 ? 5.047 -2.639 31.073 1.00 61.50 180 TYR A O 1
ATOM 1467 N N . PHE A 1 181 ? 3.858 -3.993 32.406 1.00 69.44 181 PHE A N 1
ATOM 1468 C CA . PHE A 1 181 ? 2.592 -3.314 32.197 1.00 69.44 181 PHE A CA 1
ATOM 1469 C C . PHE A 1 181 ? 2.523 -2.192 33.224 1.00 69.44 181 PHE A C 1
ATOM 1471 O O . PHE A 1 181 ? 2.408 -2.456 34.418 1.00 69.44 181 PHE A O 1
ATOM 1478 N N . ASP A 1 182 ? 2.622 -0.948 32.763 1.00 80.50 182 ASP A N 1
ATOM 1479 C CA . ASP A 1 182 ? 2.332 0.191 33.626 1.00 80.50 182 ASP A CA 1
ATOM 1480 C C . ASP A 1 182 ? 0.876 0.119 34.116 1.00 80.50 182 ASP A C 1
ATOM 1482 O O . ASP A 1 182 ? -0.027 -0.316 33.389 1.00 80.50 182 ASP A O 1
ATOM 1486 N N . ASP A 1 183 ? 0.637 0.602 35.336 1.00 84.06 183 ASP A N 1
ATOM 1487 C CA . ASP A 1 183 ? -0.712 0.802 35.866 1.00 84.06 183 ASP A CA 1
ATOM 1488 C C . ASP A 1 183 ? -1.392 1.959 35.119 1.00 84.06 183 ASP A C 1
ATOM 1490 O O . ASP A 1 183 ? -1.329 3.131 35.501 1.00 84.06 183 ASP A O 1
ATOM 1494 N N . PHE A 1 184 ? -2.052 1.626 34.012 1.00 87.81 184 PHE A N 1
ATOM 1495 C CA . PHE A 1 184 ? -2.910 2.554 33.289 1.00 87.81 184 PHE A CA 1
ATOM 1496 C C . PHE A 1 184 ? -4.293 2.654 33.944 1.00 87.81 184 PHE A C 1
ATOM 1498 O O . PHE A 1 184 ? -4.769 1.698 34.563 1.00 87.81 184 PHE A O 1
ATOM 1505 N N . PRO A 1 185 ? -4.998 3.790 33.770 1.00 91.75 185 PRO A N 1
ATOM 1506 C CA . PRO A 1 185 ? -6.399 3.880 34.147 1.00 91.75 185 PRO A CA 1
ATOM 1507 C C . PRO A 1 185 ? -7.201 2.725 33.543 1.00 91.75 185 PRO A C 1
ATOM 1509 O O . PRO A 1 185 ? -7.088 2.427 32.352 1.00 91.75 185 PRO A O 1
ATOM 1512 N N . LEU A 1 186 ? -8.040 2.096 34.366 1.00 90.69 186 LEU A N 1
ATOM 1513 C CA . LEU A 1 186 ? -8.984 1.094 33.887 1.00 90.69 186 LEU A CA 1
ATOM 1514 C C . LEU A 1 186 ? -9.952 1.715 32.874 1.00 90.69 186 LEU A C 1
ATOM 1516 O O . LEU A 1 186 ? -10.185 2.927 32.866 1.00 90.69 186 LEU A O 1
ATOM 1520 N N . TYR A 1 187 ? -10.549 0.860 32.041 1.00 91.38 187 TYR A N 1
ATOM 1521 C CA . TYR A 1 187 ? -11.575 1.269 31.087 1.00 91.38 187 TYR A CA 1
ATOM 1522 C C . TYR A 1 187 ? -12.640 2.140 31.769 1.00 91.38 187 TYR A C 1
ATOM 1524 O O . TYR A 1 187 ? -13.271 1.730 32.747 1.00 91.38 187 TYR A O 1
ATOM 1532 N N . ALA A 1 188 ? -12.843 3.346 31.241 1.00 94.81 188 ALA A N 1
ATOM 1533 C CA . ALA A 1 188 ? -13.842 4.275 31.744 1.00 94.81 188 ALA A CA 1
ATOM 1534 C C . ALA A 1 188 ? -15.241 3.796 31.333 1.00 94.81 188 ALA A C 1
ATOM 1536 O O . ALA A 1 188 ? -15.767 4.187 30.291 1.00 94.81 188 ALA A O 1
ATOM 1537 N N . PHE A 1 189 ? -15.833 2.912 32.140 1.00 94.19 189 PHE A N 1
ATOM 1538 C CA . PHE A 1 189 ? -17.183 2.414 31.900 1.00 94.19 189 PHE A CA 1
ATOM 1539 C C . PHE A 1 189 ? -18.176 3.571 31.769 1.00 94.19 189 PHE A C 1
ATOM 1541 O O . PHE A 1 189 ? -18.250 4.447 32.632 1.00 94.19 189 PHE A O 1
ATOM 1548 N N . GLN A 1 190 ? -19.002 3.524 30.721 1.00 94.38 190 GLN A N 1
ATOM 1549 C CA . GLN A 1 190 ? -20.167 4.393 30.601 1.00 94.38 190 GLN A CA 1
ATOM 1550 C C . GLN A 1 190 ? -21.249 3.898 31.569 1.00 94.38 190 GLN A C 1
ATOM 1552 O O . GLN A 1 190 ? -22.134 3.118 31.213 1.00 94.38 190 GLN A O 1
ATOM 1557 N N . LEU A 1 191 ? -21.125 4.305 32.831 1.00 93.25 191 LEU A N 1
ATOM 1558 C CA . LEU A 1 191 ? -21.998 3.851 33.904 1.00 93.25 191 LEU A CA 1
ATOM 1559 C C . LEU A 1 191 ? -23.421 4.369 33.690 1.00 93.25 191 LEU A C 1
ATOM 1561 O O . LEU A 1 191 ? -23.664 5.565 33.537 1.00 93.25 191 LEU A O 1
ATOM 1565 N N . SER A 1 192 ? -24.376 3.450 33.735 1.00 90.88 192 SER A N 1
ATOM 1566 C CA . SER A 1 192 ? -25.796 3.762 33.815 1.00 90.88 192 SER A CA 1
ATOM 1567 C C . SER A 1 192 ? -26.411 2.965 34.957 1.00 90.88 192 SER A C 1
ATOM 1569 O O . SER A 1 192 ? -25.969 1.858 35.276 1.00 90.88 192 SER A O 1
ATOM 1571 N N . SER A 1 193 ? -27.409 3.550 35.620 1.00 89.38 193 SER A N 1
ATOM 1572 C CA . SER A 1 193 ? -28.150 2.847 36.665 1.00 89.38 193 SER A CA 1
ATOM 1573 C C . SER A 1 193 ? -29.068 1.815 36.015 1.00 89.38 193 SER A C 1
ATOM 1575 O O . SER A 1 193 ? -30.213 2.103 35.672 1.00 89.38 193 SER A O 1
ATOM 1577 N N . CYS A 1 194 ? -28.555 0.604 35.829 1.00 87.38 194 CYS A N 1
ATOM 1578 C CA . CYS A 1 194 ? -29.331 -0.549 35.386 1.00 87.38 194 CYS A CA 1
ATOM 1579 C C . CYS A 1 194 ? -29.966 -1.233 36.601 1.00 87.38 194 CYS A C 1
ATOM 1581 O O . CYS A 1 194 ? -29.594 -2.345 36.972 1.00 87.38 194 CYS A O 1
ATOM 1583 N N . TRP A 1 195 ? -30.897 -0.538 37.255 1.00 87.00 195 TRP A N 1
ATOM 1584 C CA . TRP A 1 195 ? -31.581 -1.032 38.446 1.00 87.00 195 TRP A CA 1
ATOM 1585 C C . TRP A 1 195 ? -33.074 -1.203 38.168 1.00 87.00 195 TRP A C 1
ATOM 1587 O O . TRP A 1 195 ? -33.798 -0.228 37.969 1.00 87.00 195 TRP A O 1
ATOM 1597 N N . TYR A 1 196 ? -33.543 -2.451 38.155 1.00 86.81 196 TYR A N 1
ATOM 1598 C CA . TYR A 1 196 ? -34.969 -2.750 38.085 1.00 86.81 196 TYR A CA 1
ATOM 1599 C C . TYR A 1 196 ? -35.522 -2.882 39.506 1.00 86.81 196 TYR A C 1
ATOM 1601 O O . TYR A 1 196 ? -35.434 -3.938 40.131 1.00 86.81 196 TYR A O 1
ATOM 1609 N N . GLU A 1 197 ? -36.072 -1.787 40.031 1.00 88.62 197 GLU A N 1
ATOM 1610 C CA . GLU A 1 197 ? -36.776 -1.779 41.316 1.00 88.62 197 GLU A CA 1
ATOM 1611 C C . GLU A 1 197 ? -38.283 -1.720 41.082 1.00 88.62 197 GLU A C 1
ATOM 1613 O O . GLU A 1 197 ? -38.777 -0.827 40.390 1.00 88.62 197 GLU A O 1
ATOM 1618 N N . SER A 1 198 ? -39.036 -2.638 41.691 1.00 87.38 198 SER A N 1
ATOM 1619 C CA . SER A 1 198 ? -40.494 -2.516 41.716 1.00 87.38 198 SER A CA 1
ATOM 1620 C C . SER A 1 198 ? -40.921 -1.334 42.591 1.00 87.38 198 SER A C 1
ATOM 1622 O O . SER A 1 198 ? -40.224 -0.965 43.542 1.00 87.38 198 SER A O 1
ATOM 1624 N N . LYS A 1 199 ? -42.100 -0.758 42.325 1.00 80.38 199 LYS A N 1
ATOM 1625 C CA . LYS A 1 199 ? -42.649 0.336 43.147 1.00 80.38 199 LYS A CA 1
ATOM 1626 C C . LYS A 1 199 ? -42.773 -0.075 44.620 1.00 80.38 199 LYS A C 1
ATOM 1628 O O . LYS A 1 199 ? -42.464 0.723 45.500 1.00 80.38 199 LYS A O 1
ATOM 1633 N N . GLU A 1 200 ? -43.156 -1.322 44.897 1.00 77.56 200 GLU A N 1
ATOM 1634 C CA . GLU A 1 200 ? -43.243 -1.875 46.254 1.00 77.56 200 GLU A CA 1
ATOM 1635 C C . GLU A 1 200 ? -41.874 -1.895 46.948 1.00 77.56 200 GLU A C 1
ATOM 1637 O O . GLU A 1 200 ? -41.768 -1.559 48.131 1.00 77.56 200 GLU A O 1
ATOM 1642 N N . SER A 1 201 ? -40.820 -2.251 46.210 1.00 80.00 201 SER A N 1
ATOM 1643 C CA . SER A 1 201 ? -39.450 -2.311 46.726 1.00 80.00 201 SER A CA 1
ATOM 1644 C C . SER A 1 201 ? -38.892 -0.912 47.011 1.00 80.00 201 SER A C 1
ATOM 1646 O O . SER A 1 201 ? -38.321 -0.704 48.084 1.00 80.00 201 SER A O 1
ATOM 1648 N N . VAL A 1 202 ? -39.175 0.069 46.139 1.00 79.62 202 VAL A N 1
ATOM 1649 C CA . VAL A 1 202 ? -38.831 1.488 46.354 1.00 79.62 202 VAL A CA 1
ATOM 1650 C C . VAL A 1 202 ? -39.433 2.001 47.664 1.00 79.62 202 VAL A C 1
ATOM 1652 O O . VAL A 1 202 ? -38.729 2.602 48.477 1.00 79.62 202 VAL A O 1
ATOM 1655 N N . ILE A 1 203 ? -40.725 1.746 47.902 1.00 74.62 203 ILE A N 1
ATOM 1656 C CA . ILE A 1 203 ? -41.410 2.183 49.128 1.00 74.62 203 ILE A CA 1
ATOM 1657 C C . ILE A 1 203 ? -40.808 1.497 50.338 1.00 74.62 203 ILE A C 1
ATOM 1659 O O . ILE A 1 203 ? -40.528 2.171 51.314 1.00 74.62 203 ILE A O 1
ATOM 1663 N N . LYS A 1 204 ? -40.574 0.182 50.295 1.00 73.44 204 LYS A N 1
ATOM 1664 C CA . LYS A 1 204 ? -39.979 -0.539 51.427 1.00 73.44 204 LYS A CA 1
ATOM 1665 C C . LYS A 1 204 ? -38.600 0.028 51.786 1.00 73.44 204 LYS A C 1
ATOM 1667 O O . LYS A 1 204 ? -38.297 0.219 52.961 1.00 73.44 204 LYS A O 1
ATOM 1672 N N . ARG A 1 205 ? -37.786 0.351 50.776 1.00 78.44 205 ARG A N 1
ATOM 1673 C CA . ARG A 1 205 ? -36.456 0.945 50.954 1.00 78.44 205 ARG A CA 1
ATOM 1674 C C . ARG A 1 205 ? -36.514 2.381 51.488 1.00 78.44 205 ARG A C 1
ATOM 1676 O O . ARG A 1 205 ? -35.715 2.727 52.356 1.00 78.44 205 ARG A O 1
ATOM 1683 N N . LEU A 1 206 ? -37.439 3.212 50.998 1.00 74.38 206 LEU A N 1
ATOM 1684 C CA . LEU A 1 206 ? -37.614 4.603 51.448 1.00 74.38 206 LEU A CA 1
ATOM 1685 C C . LEU A 1 206 ? -38.356 4.716 52.786 1.00 74.38 206 LEU A C 1
ATOM 1687 O O . LEU A 1 206 ? -38.033 5.588 53.583 1.00 74.38 206 LEU A O 1
ATOM 1691 N N . ALA A 1 207 ? -39.309 3.833 53.067 1.00 67.50 207 ALA A N 1
ATOM 1692 C CA . ALA A 1 207 ? -40.081 3.813 54.305 1.00 67.50 207 ALA A CA 1
ATOM 1693 C C . ALA A 1 207 ? -39.222 3.454 55.520 1.00 67.50 207 ALA A C 1
ATOM 1695 O O . ALA A 1 207 ? -39.497 3.941 56.604 1.00 67.50 207 ALA A O 1
ATOM 1696 N N . ASN A 1 208 ? -38.134 2.699 55.337 1.00 61.12 208 ASN A N 1
ATOM 1697 C CA . ASN A 1 208 ? -37.122 2.515 56.382 1.00 61.12 208 ASN A CA 1
ATOM 1698 C C . ASN A 1 208 ? -36.297 3.792 56.664 1.00 61.12 208 ASN A C 1
ATOM 1700 O O . ASN A 1 208 ? -35.546 3.822 57.634 1.00 61.12 208 ASN A O 1
ATOM 1704 N N . ARG A 1 209 ? -36.397 4.835 55.824 1.00 61.69 209 ARG A N 1
ATOM 1705 C CA . ARG A 1 209 ? -35.733 6.142 56.004 1.00 61.69 209 ARG A CA 1
ATOM 1706 C C . ARG A 1 209 ? -36.690 7.270 56.407 1.00 61.69 209 ARG A C 1
ATOM 1708 O O . ARG A 1 209 ? -36.227 8.301 56.883 1.00 61.69 209 ARG A O 1
ATOM 1715 N N . ILE A 1 210 ? -37.996 7.102 56.205 1.00 61.44 210 ILE A N 1
ATOM 1716 C CA . ILE A 1 210 ? -39.038 8.063 56.590 1.00 61.44 210 ILE A CA 1
ATOM 1717 C C . ILE A 1 210 ? -39.614 7.616 57.938 1.00 61.44 210 ILE A C 1
ATOM 1719 O O . ILE A 1 210 ? -39.761 6.421 58.169 1.00 61.44 210 ILE A O 1
ATOM 1723 N N . GLN A 1 211 ? -39.949 8.554 58.830 1.00 60.50 211 GLN A N 1
ATOM 1724 C CA . GLN A 1 211 ? -40.641 8.234 60.084 1.00 60.50 211 GLN A CA 1
ATOM 1725 C C . GLN A 1 211 ? -41.890 7.384 59.804 1.00 60.50 211 GLN A C 1
ATOM 1727 O O . GLN A 1 211 ? -42.859 7.845 59.202 1.00 60.50 211 GLN A O 1
ATOM 1732 N N . THR A 1 212 ? -41.850 6.126 60.237 1.00 67.56 212 THR A N 1
ATOM 1733 C CA . THR A 1 212 ? -42.990 5.210 60.213 1.00 67.56 212 THR A CA 1
ATOM 1734 C C . THR A 1 212 ? -44.070 5.717 61.159 1.00 67.56 212 THR A C 1
ATOM 1736 O O . THR A 1 212 ? -43.758 6.155 62.267 1.00 67.56 212 THR A O 1
ATOM 1739 N N . HIS A 1 213 ? -45.342 5.643 60.758 1.00 73.19 213 HIS A N 1
ATOM 1740 C CA . HIS A 1 213 ? -46.430 6.084 61.627 1.00 73.19 213 HIS A CA 1
ATOM 1741 C C . HIS A 1 213 ? -46.467 5.206 62.894 1.00 73.19 213 HIS A C 1
ATOM 1743 O O . HIS A 1 213 ? -46.561 3.982 62.759 1.00 73.19 213 HIS A O 1
ATOM 1749 N N . PRO A 1 214 ? -46.449 5.785 64.110 1.00 75.44 214 PRO A N 1
ATOM 1750 C CA . PRO A 1 214 ? -46.180 5.049 65.352 1.00 75.44 214 PRO A CA 1
ATOM 1751 C C . PRO A 1 214 ? -47.183 3.929 65.663 1.00 75.44 214 PRO A C 1
ATOM 1753 O O . PRO A 1 214 ? -46.834 2.978 66.349 1.00 75.44 214 PRO A O 1
ATOM 1756 N N . LEU A 1 215 ? -48.411 4.018 65.142 1.00 77.50 215 LEU A N 1
ATOM 1757 C CA . LEU A 1 215 ? -49.466 3.014 65.357 1.00 77.50 215 LEU A CA 1
ATOM 1758 C C . LEU A 1 215 ? -49.816 2.176 64.117 1.00 77.50 215 LEU A C 1
ATOM 1760 O O . LEU A 1 215 ? -50.510 1.176 64.241 1.00 77.50 215 LEU A O 1
ATOM 1764 N N . LEU A 1 216 ? -49.397 2.596 62.918 1.00 72.62 216 LEU A N 1
ATOM 1765 C CA . LEU A 1 216 ? -49.864 2.000 61.652 1.00 72.62 216 LEU A CA 1
ATOM 1766 C C . LEU A 1 216 ? -48.727 1.405 60.810 1.00 72.62 216 LEU A C 1
ATOM 1768 O O . LEU A 1 216 ? -48.988 0.659 59.871 1.00 72.62 216 LEU A O 1
ATOM 1772 N N . GLY A 1 217 ? -47.468 1.710 61.127 1.00 76.50 217 GLY A N 1
ATOM 1773 C CA . GLY A 1 217 ? -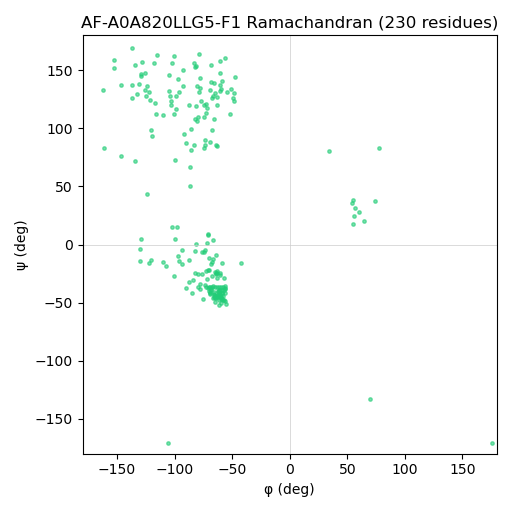46.325 1.228 60.360 1.00 76.50 217 GLY A CA 1
ATOM 1774 C C . GLY A 1 217 ? -46.232 1.878 58.976 1.00 76.50 217 GLY A C 1
ATOM 1775 O O . GLY A 1 217 ? -46.316 3.103 58.846 1.00 76.50 217 GLY A O 1
ATOM 1776 N N . VAL A 1 218 ? -46.012 1.064 57.938 1.00 74.50 218 VAL A N 1
ATOM 1777 C CA . VAL A 1 218 ? -45.731 1.517 56.563 1.00 74.50 218 VAL A CA 1
ATOM 1778 C C . VAL A 1 218 ? -46.952 1.334 55.665 1.00 74.50 218 VAL A C 1
ATOM 1780 O O . VAL A 1 218 ? -47.542 0.254 55.609 1.00 74.50 218 VAL A O 1
ATOM 1783 N N . ARG A 1 219 ? -47.312 2.374 54.905 1.00 74.00 219 ARG A N 1
ATOM 1784 C CA . ARG A 1 219 ? -48.393 2.308 53.912 1.00 74.00 219 ARG A CA 1
ATOM 1785 C C . ARG A 1 219 ? -47.993 1.427 52.728 1.00 74.00 219 ARG A C 1
ATOM 1787 O O . ARG A 1 219 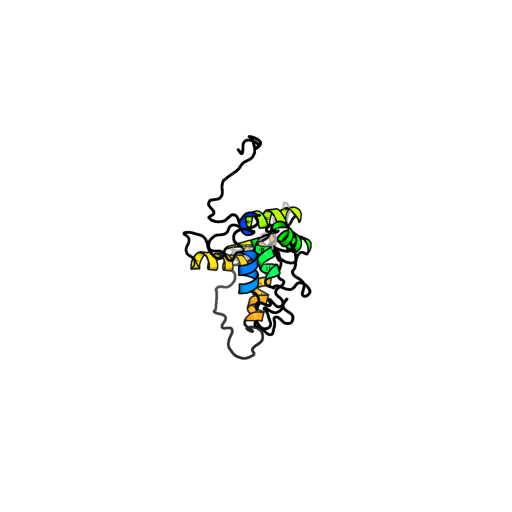? -46.915 1.608 52.165 1.00 74.00 219 ARG A O 1
ATOM 1794 N N . GLN A 1 220 ? -48.875 0.526 52.306 1.00 73.81 220 GLN A N 1
ATOM 1795 C CA . GLN A 1 220 ? -48.698 -0.271 51.092 1.00 73.81 220 GLN A CA 1
ATOM 1796 C C . GLN A 1 220 ? -49.373 0.415 49.897 1.00 73.81 220 GLN A C 1
ATOM 1798 O O . GLN A 1 220 ? -50.500 0.899 50.000 1.00 73.81 220 GLN A O 1
ATOM 1803 N N . LEU A 1 221 ? -48.689 0.452 48.749 1.00 63.50 221 LEU A N 1
ATOM 1804 C CA . LEU A 1 221 ? -49.321 0.786 47.473 1.00 63.50 221 LEU A CA 1
ATOM 1805 C C . LEU A 1 221 ? -49.918 -0.503 46.903 1.00 63.50 221 LEU A C 1
ATOM 1807 O O . LEU A 1 221 ? -49.199 -1.329 46.354 1.00 63.50 221 LEU A O 1
ATOM 1811 N N . SER A 1 222 ? -51.225 -0.688 47.074 1.00 64.56 222 SER A N 1
ATOM 1812 C CA . SER A 1 222 ? -51.998 -1.687 46.335 1.00 64.56 222 SER A CA 1
ATOM 1813 C C . SER A 1 222 ? -52.786 -0.981 45.226 1.00 64.56 222 SER A C 1
ATOM 1815 O O . SER A 1 222 ? -53.073 0.212 45.320 1.00 64.56 222 SER A O 1
ATOM 1817 N N . GLY A 1 223 ? -53.162 -1.705 44.170 1.00 61.22 223 GLY A N 1
ATOM 1818 C CA . GLY A 1 223 ? -54.090 -1.195 43.151 1.00 61.22 223 GLY A CA 1
ATOM 1819 C C . GLY A 1 223 ? -55.541 -1.064 43.640 1.00 61.22 223 GLY A C 1
ATOM 1820 O O . GLY A 1 223 ? -56.436 -0.871 42.824 1.00 61.22 223 GLY A O 1
ATOM 1821 N N . GLN A 1 224 ? -55.794 -1.228 44.943 1.00 66.38 224 GLN A N 1
ATOM 1822 C CA . GLN A 1 224 ? -57.126 -1.184 45.537 1.00 66.38 224 GLN A CA 1
ATOM 1823 C C . GLN A 1 224 ? -57.457 0.236 46.015 1.00 66.38 224 GLN A C 1
ATOM 1825 O O . GLN A 1 224 ? -56.585 1.010 46.405 1.00 66.38 224 GLN A O 1
ATOM 1830 N N . THR A 1 225 ? -58.741 0.585 46.003 1.00 67.81 225 THR A N 1
ATOM 1831 C CA . THR A 1 225 ? -59.257 1.896 46.433 1.00 67.81 225 THR A CA 1
ATOM 1832 C C . THR A 1 225 ? -59.128 2.143 47.940 1.00 67.81 225 THR A C 1
ATOM 1834 O O . THR A 1 225 ? -59.197 3.289 48.381 1.00 67.81 225 THR A O 1
ATOM 1837 N N . THR A 1 226 ? -58.912 1.098 48.739 1.00 72.44 226 THR A N 1
ATOM 1838 C CA . THR A 1 226 ? -58.727 1.173 50.191 1.00 72.44 226 THR A CA 1
ATOM 1839 C C . THR A 1 226 ? -57.244 1.185 50.566 1.00 72.44 226 THR A C 1
ATOM 1841 O O . THR A 1 226 ? -56.453 0.364 50.107 1.00 72.44 226 THR A O 1
ATOM 1844 N N . ALA A 1 227 ? -56.846 2.125 51.428 1.00 70.25 227 ALA A N 1
ATOM 1845 C CA . ALA A 1 227 ? -55.463 2.224 51.890 1.00 70.25 227 ALA A CA 1
ATOM 1846 C C . ALA A 1 227 ? -55.127 1.086 52.868 1.00 70.25 227 ALA A C 1
ATOM 1848 O O . ALA A 1 227 ? -55.735 0.986 53.933 1.00 70.25 227 ALA A O 1
ATOM 1849 N N . THR A 1 228 ? -54.126 0.270 52.537 1.00 75.62 228 THR A N 1
ATOM 1850 C CA . THR A 1 228 ? -53.630 -0.813 53.397 1.00 75.62 228 THR A CA 1
ATOM 1851 C C . THR A 1 228 ? -52.295 -0.443 54.047 1.00 75.62 228 THR A C 1
ATOM 1853 O O . THR A 1 228 ? -51.470 0.274 53.473 1.00 75.62 228 THR A O 1
ATOM 1856 N N . TRP A 1 229 ? -52.086 -0.921 55.275 1.00 73.88 229 TRP A N 1
ATOM 1857 C CA . TRP A 1 229 ? -50.911 -0.631 56.100 1.00 73.88 229 TRP A CA 1
ATOM 1858 C C . TRP A 1 229 ? -50.304 -1.929 56.631 1.00 73.88 229 TRP A C 1
ATOM 1860 O O . TRP A 1 229 ? -51.028 -2.882 56.920 1.00 73.88 229 TRP A O 1
ATOM 1870 N N . ARG A 1 230 ? -48.976 -1.974 56.748 1.00 70.56 230 ARG A N 1
ATOM 1871 C CA . ARG A 1 230 ? -48.230 -3.111 57.296 1.00 70.56 230 ARG A CA 1
ATOM 1872 C C . ARG A 1 230 ? -47.502 -2.680 58.569 1.00 70.56 230 ARG A C 1
ATOM 1874 O O . ARG A 1 230 ? -46.654 -1.787 58.513 1.00 70.56 230 ARG A O 1
ATOM 1881 N N . SER A 1 231 ? -47.800 -3.359 59.678 1.00 66.19 231 SER A N 1
ATOM 1882 C CA . SER A 1 231 ? -46.971 -3.326 60.889 1.00 66.19 231 SER A CA 1
ATOM 1883 C C . SER A 1 231 ? -45.578 -3.858 60.563 1.00 66.19 231 SER A C 1
ATOM 1885 O O . SER A 1 231 ? -45.467 -4.858 59.843 1.00 66.19 231 SER A O 1
ATOM 1887 N N . LEU A 1 232 ? -44.537 -3.194 61.074 1.00 60.50 232 LEU A N 1
ATOM 1888 C CA . LEU A 1 232 ? -43.209 -3.808 61.162 1.00 60.50 232 LEU A CA 1
ATOM 1889 C C . LEU A 1 232 ? -43.267 -5.032 62.081 1.00 60.50 232 LEU A C 1
ATOM 1891 O O . LEU A 1 232 ? -44.102 -5.009 63.018 1.00 60.50 232 LEU A O 1
#

Solvent-accessible surface area (backbone atoms only — not comparable to full-atom values): 14514 Å² total; per-residue (Å²): 142,86,90,86,73,71,90,88,59,92,81,79,86,79,94,64,96,64,65,71,39,33,78,69,49,72,46,91,55,44,58,59,54,48,38,62,74,29,64,84,50,69,42,66,37,71,87,56,27,48,79,83,36,66,71,74,60,38,72,70,82,50,64,32,30,69,81,29,23,76,63,51,78,86,53,71,43,31,31,67,47,52,49,45,48,51,39,38,65,78,29,51,64,44,16,52,33,46,35,47,76,69,64,73,60,59,70,45,76,46,89,42,72,46,76,76,56,62,64,63,52,47,61,40,24,53,80,69,77,47,84,63,50,71,32,46,42,23,45,75,97,55,60,54,69,60,39,34,52,51,36,51,61,54,50,65,72,40,76,66,51,54,58,55,50,42,63,69,70,40,70,85,70,54,99,64,81,80,85,76,74,74,93,66,84,73,84,83,72,87,82,69,91,87,70,92,72,53,73,69,55,52,48,58,62,48,48,78,75,43,90,55,45,95,90,50,31,45,77,51,90,63,99,56,96,66,90,47,64,42,72,126